Protein 2RK9 (pdb70)

Secondary structure (DSSP, 8-state):
---EEEEEEESSHHHHHHIIIIIT--EEEEEEGGGTEEEEEETTEE--EE---SSTTTTEEEEEE-S-HHHHHHHHHHHHGGG-SS--EEEE---EEEE--B-TT--EEEEEE-/---EEEEEB-SSHHHHHHIIIIIT--EEEEEEGGGTEEEEEETTEE--B---SSPSTTEEEEEE-S-HHHHHHHHHHH-GGG-SS--EEEEE--EEEEE--B-TTS-EEEEEEE-

B-factor: mean 14.82, std 8.77, range [5.18, 60.68]

CATH classification: 3.10.180.10

Nearest PDB structures (foldseek):
  2rk9-assembly1_A  TM=1.009E+00  e=1.872E-24  Vibrio splendidus 12B01
  2rk9-assembly1_B  TM=9.939E-01  e=2.819E-21  Vibrio splendidus 12B01
  6p29-assembly1_B  TM=4.408E-01  e=3.478E-08  Pseudoalteromonas luteoviolacea
  6p29-assembly1_A  TM=4.304E-01  e=8.886E-08  Pseudoalteromonas luteoviolacea
  3ghj-assembly1_A-2  TM=4.204E-01  e=3.139E-06  uncultured bacterium

Foldseek 3Di:
DWDKEKEFEDADLVVVVCCCCVVVNWDFPDADVVQSGTWIDDPNRIYYTYDQPPQPPPRIEIAGEDDCAPVVLVVCCVPPVVQWDFDWDWDPPVPTKTWTGADPNGHHYIYIYD/DWDKEKEFADCDLVVVVCCCCVVVNWDFPDADVVQSGTWIDDPNHIYYGPQPPQPDPRIEIEGEDADVVVVLVVCCVPPVVFWPFHWDWDADPNWTKIWTGADPNGYHYIYIYTD

Radius of gyration: 17.7 Å; Cα contacts (8 Å, |Δi|>4): 505; chains: 2; bounding box: 43×39×50 Å

Structure (mmCIF, N/CA/C/O backbone):
data_2RK9
#
_entry.id   2RK9
#
_cell.length_a   40.704
_cell.length_b   76.954
_cell.length_c   42.395
_cell.angle_alpha   90.00
_cell.angle_beta   92.00
_cell.angle_gamma   90.00
#
_symmetry.space_group_name_H-M   'P 1 21 1'
#
loop_
_entity.id
_entity.type
_entity.pdbx_description
1 polymer 'Glyoxalase/bleomycin resistance protein/dioxygenase'
2 water water
#
loop_
_atom_site.group_PDB
_atom_site.id
_atom_site.type_symbol
_atom_site.label_atom_id
_atom_site.label_alt_id
_atom_site.label_comp_id
_atom_site.label_asym_id
_atom_site.label_entity_id
_atom_site.label_seq_id
_atom_site.pdbx_PDB_ins_code
_atom_site.Cartn_x
_atom_site.Cartn_y
_atom_site.Cartn_z
_atom_site.occupancy
_atom_site.B_iso_or_equiv
_atom_site.auth_seq_id
_atom_site.auth_comp_id
_atom_site.auth_asym_id
_atom_site.auth_atom_id
_atom_site.pdbx_PDB_model_num
ATOM 1 N N . THR A 1 4 ? 29.316 22.175 59.921 1.00 25.81 4 THR A N 1
ATOM 2 C CA . THR A 1 4 ? 29.423 21.505 61.251 1.00 24.42 4 THR A CA 1
ATOM 3 C C . THR A 1 4 ? 28.210 20.636 61.496 1.00 21.29 4 THR A C 1
ATOM 4 O O . THR A 1 4 ? 28.230 19.752 62.350 1.00 21.98 4 THR A O 1
ATOM 8 N N . LEU A 1 5 ? 27.154 20.903 60.737 1.00 17.73 5 LEU A N 1
ATOM 9 C CA . LEU A 1 5 ? 25.915 20.141 60.830 1.00 14.44 5 LEU A CA 1
ATOM 10 C C . LEU A 1 5 ? 26.134 18.830 60.079 1.00 11.85 5 LEU A C 1
ATOM 11 O O . LEU A 1 5 ? 26.690 18.825 58.981 1.00 11.77 5 LEU A O 1
ATOM 16 N N . ARG A 1 6 ? 25.685 17.725 60.663 1.00 10.45 6 ARG A N 1
ATOM 17 C CA . ARG A 1 6 ? 25.853 16.410 60.053 1.00 9.75 6 ARG A CA 1
ATOM 18 C C . ARG A 1 6 ? 24.680 15.527 60.415 1.00 9.19 6 ARG A C 1
ATOM 19 O O . ARG A 1 6 ? 23.886 15.860 61.292 1.00 8.30 6 ARG A O 1
ATOM 27 N N . VAL A 1 7 ? 24.579 14.401 59.723 1.00 8.96 7 VAL A N 1
ATOM 28 C CA . VAL A 1 7 ? 23.576 13.415 60.053 1.00 8.38 7 VAL A CA 1
ATOM 29 C C . VAL A 1 7 ? 24.438 12.242 60.488 1.00 8.41 7 VAL A C 1
ATOM 30 O O . VAL A 1 7 ? 25.381 11.867 59.799 1.00 8.62 7 VAL A O 1
ATOM 34 N N . VAL A 1 8 ? 24.160 11.703 61.665 1.00 6.09 8 VAL A N 1
ATOM 35 C CA . VAL A 1 8 ? 24.928 10.571 62.146 1.00 7.02 8 VAL A CA 1
ATOM 36 C C . VAL A 1 8 ? 23.974 9.403 62.288 1.00 6.92 8 VAL A C 1
ATOM 37 O O . VAL A 1 8 ? 23.102 9.407 63.148 1.00 7.56 8 VAL A O 1
ATOM 41 N N . PRO A 1 9 ? 24.120 8.388 61.431 1.00 6.23 9 PRO A N 1
ATOM 42 C CA . PRO A 1 9 ? 23.215 7.243 61.536 1.00 7.20 9 PRO A CA 1
ATOM 43 C C . PRO A 1 9 ? 23.481 6.448 62.806 1.00 6.22 9 PRO A C 1
ATOM 44 O O . PRO A 1 9 ? 24.623 6.286 63.222 1.00 6.04 9 PRO A O 1
ATOM 48 N N . GLU A 1 10 ? 22.411 5.985 63.431 1.00 7.47 10 GLU A N 1
ATOM 49 C CA . GLU A 1 10 ? 22.528 5.155 64.615 1.00 6.71 10 GLU A CA 1
ATOM 50 C C . GLU A 1 10 ? 21.977 3.820 64.150 1.00 7.65 10 GLU A C 1
ATOM 51 O O . GLU A 1 10 ? 20.820 3.721 63.747 1.00 7.19 10 GLU A O 1
ATOM 57 N N . LEU A 1 11 ? 22.829 2.803 64.170 1.00 6.65 11 LEU A N 1
ATOM 58 C CA . LEU A 1 11 ? 22.439 1.475 63.714 1.00 7.17 11 LEU A CA 1
ATOM 59 C C . LEU A 1 11 ? 22.273 0.478 64.838 1.00 6.75 11 LEU A C 1
ATOM 60 O O . LEU A 1 11 ? 23.161 0.308 65.678 1.00 7.58 11 LEU A O 1
ATOM 65 N N . TYR A 1 12 ? 21.131 -0.190 64.852 1.00 7.44 12 TYR A N 1
ATOM 66 C CA . TYR A 1 12 ? 20.919 -1.185 65.865 1.00 8.62 12 TYR A CA 1
ATOM 67 C C . TYR A 1 12 ? 21.580 -2.469 65.375 1.00 8.63 12 TYR A C 1
ATOM 68 O O . TYR A 1 12 ? 21.511 -2.812 64.191 1.00 8.01 12 TYR A O 1
ATOM 77 N N . CYS A 1 13 ? 22.265 -3.144 66.288 1.00 7.60 13 CYS A N 1
ATOM 78 C CA . CYS A 1 13 ? 22.990 -4.365 65.968 1.00 7.95 13 CYS A CA 1
ATOM 79 C C . CYS A 1 13 ? 22.526 -5.542 66.811 1.00 7.89 13 CYS A C 1
ATOM 80 O O . CYS A 1 13 ? 22.270 -5.402 68.002 1.00 9.36 13 CYS A O 1
ATOM 83 N N . PHE A 1 14 ? 22.445 -6.707 66.179 1.00 7.80 14 PHE A N 1
ATOM 84 C CA . PHE A 1 14 ? 22.022 -7.926 66.855 1.00 8.42 14 PHE A CA 1
ATOM 85 C C . PHE A 1 14 ? 23.079 -8.403 67.859 1.00 9.13 14 PHE A C 1
ATOM 86 O O . PHE A 1 14 ? 22.761 -8.744 69.001 1.00 10.30 14 PHE A O 1
ATOM 94 N N . ASP A 1 15 ? 24.331 -8.406 67.420 1.00 8.54 15 ASP A N 1
ATOM 95 C CA . ASP A 1 15 ? 25.464 -8.843 68.232 1.00 8.94 15 ASP A CA 1
ATOM 96 C C . ASP A 1 15 ? 26.483 -7.699 68.194 1.00 9.45 15 ASP A C 1
ATOM 97 O O . ASP A 1 15 ? 27.295 -7.615 67.274 1.00 9.04 15 ASP A O 1
ATOM 102 N N . ILE A 1 16 ? 26.431 -6.825 69.196 1.00 10.45 16 ILE A N 1
ATOM 103 C CA . ILE A 1 16 ? 27.310 -5.659 69.237 1.00 11.01 16 ILE A CA 1
ATOM 104 C C . ILE A 1 16 ? 28.794 -5.942 69.041 1.00 11.38 16 ILE A C 1
ATOM 105 O O . ILE A 1 16 ? 29.470 -5.190 68.342 1.00 12.02 16 ILE A O 1
ATOM 110 N N . ASN A 1 17 ? 29.315 -7.013 69.635 1.00 11.49 17 ASN A N 1
ATOM 111 C CA . ASN A 1 17 ? 30.732 -7.317 69.462 1.00 12.40 17 ASN A CA 1
ATOM 112 C C . ASN A 1 17 ? 31.051 -7.730 68.030 1.00 11.60 17 ASN A C 1
ATOM 113 O O . ASN A 1 17 ? 32.122 -7.432 67.510 1.00 12.03 17 ASN A O 1
ATOM 118 N N . VAL A 1 18 ? 30.114 -8.413 67.384 1.00 10.61 18 VAL A N 1
ATOM 119 C CA . VAL A 1 18 ? 30.311 -8.834 66.005 1.00 9.83 18 VAL A CA 1
ATOM 120 C C . VAL A 1 18 ? 30.318 -7.613 65.098 1.00 9.43 18 VAL A C 1
ATOM 121 O O . VAL A 1 18 ? 31.139 -7.499 64.192 1.00 10.10 18 VAL A O 1
ATOM 125 N N . SER A 1 19 ? 29.394 -6.698 65.357 1.00 10.37 19 SER A N 1
ATOM 126 C CA . SER A 1 19 ? 29.282 -5.485 64.557 1.00 9.25 19 SER A CA 1
ATOM 127 C C . SER A 1 19 ? 30.455 -4.545 64.810 1.00 10.34 19 SER A C 1
ATOM 128 O O . SER A 1 19 ? 31.001 -3.959 63.877 1.00 9.00 19 SER A O 1
ATOM 131 N N . GLN A 1 20 ? 30.850 -4.402 66.071 1.00 9.92 20 GLN A N 1
ATOM 132 C CA . GLN A 1 20 ? 31.970 -3.526 66.387 1.00 10.49 20 GLN A CA 1
ATOM 133 C C . GLN A 1 20 ? 33.257 -4.032 65.732 1.00 10.69 20 GLN A C 1
ATOM 134 O O . GLN A 1 20 ? 34.028 -3.251 65.172 1.00 10.64 20 GLN A O 1
ATOM 140 N N . SER A 1 21 ? 33.487 -5.341 65.794 1.00 9.86 21 SER A N 1
ATOM 141 C CA . SER A 1 21 ? 34.679 -5.930 65.195 1.00 11.00 21 SER A CA 1
ATOM 142 C C . SER A 1 21 ? 34.718 -5.734 63.687 1.00 10.54 21 SER A C 1
ATOM 143 O O . SER A 1 21 ? 35.779 -5.484 63.111 1.00 11.24 21 SER A O 1
ATOM 146 N N . PHE A 1 22 ? 33.564 -5.862 63.041 1.00 9.73 22 PHE A N 1
ATOM 147 C CA . PHE A 1 22 ? 33.503 -5.698 61.600 1.00 10.25 22 PHE A CA 1
ATOM 148 C C . PHE A 1 22 ? 33.946 -4.284 61.258 1.00 9.50 22 PHE A C 1
ATOM 149 O O . PHE A 1 22 ? 34.824 -4.086 60.435 1.00 9.55 22 PHE A O 1
ATOM 157 N N . PHE A 1 23 ? 33.323 -3.308 61.908 1.00 10.29 23 PHE A N 1
ATOM 158 C CA . PHE A 1 23 ? 33.639 -1.907 61.681 1.00 9.58 23 PHE A CA 1
ATOM 159 C C . PHE A 1 23 ? 35.087 -1.547 62.005 1.00 9.60 23 PHE A C 1
ATOM 160 O O . PHE A 1 23 ? 35.724 -0.812 61.254 1.00 9.22 23 PHE A O 1
ATOM 168 N N . VAL A 1 24 ? 35.605 -2.057 63.119 1.00 9.54 24 VAL A N 1
ATOM 169 C CA . VAL A 1 24 ? 36.980 -1.754 63.517 1.00 10.71 24 VAL A CA 1
ATOM 170 C C . VAL A 1 24 ? 38.031 -2.569 62.771 1.00 12.75 24 VAL A C 1
ATOM 171 O O . VAL A 1 24 ? 38.928 -2.006 62.136 1.00 12.44 24 VAL A O 1
ATOM 175 N N . ASP A 1 25 ? 37.914 -3.894 62.839 1.00 12.75 25 ASP A N 1
ATOM 176 C CA . ASP A 1 25 ? 38.873 -4.783 62.191 1.00 14.53 25 ASP A CA 1
ATOM 177 C C . ASP A 1 25 ? 38.788 -4.834 60.670 1.00 15.32 25 ASP A C 1
ATOM 178 O O . ASP A 1 25 ? 39.810 -4.758 59.982 1.00 16.04 25 ASP A O 1
ATOM 183 N N . VAL A 1 26 ? 37.579 -4.972 60.137 1.00 13.73 26 VAL A N 1
ATOM 184 C CA . VAL A 1 26 ? 37.417 -5.056 58.694 1.00 13.01 26 VAL A CA 1
ATOM 185 C C . VAL A 1 26 ? 37.428 -3.693 58.000 1.00 13.18 26 VAL A C 1
ATOM 186 O O . VAL A 1 26 ? 38.193 -3.476 57.058 1.00 13.66 26 VAL A O 1
ATOM 190 N N . LEU A 1 27 ? 36.592 -2.769 58.463 1.00 11.61 27 LEU A N 1
ATOM 191 C CA . LEU A 1 27 ? 36.522 -1.460 57.822 1.00 12.25 27 LEU A CA 1
ATOM 192 C C . LEU A 1 27 ? 37.534 -0.439 58.320 1.00 12.28 27 LEU A C 1
ATOM 193 O O . LEU A 1 27 ? 37.700 0.621 57.709 1.00 14.75 27 LEU A O 1
ATOM 198 N N . GLY A 1 28 ? 38.198 -0.739 59.431 1.00 11.48 28 GLY A N 1
ATOM 199 C CA . GLY A 1 28 ? 39.196 0.179 59.949 1.00 12.24 28 GLY A CA 1
ATOM 200 C C . GLY A 1 28 ? 38.694 1.407 60.686 1.00 11.84 28 GLY A C 1
ATOM 201 O O . GLY A 1 28 ? 39.422 2.391 60.803 1.00 13.78 28 GLY A O 1
ATOM 202 N N . PHE A 1 29 ? 37.458 1.365 61.178 1.00 11.89 29 PHE A N 1
ATOM 203 C CA . PHE A 1 29 ? 36.894 2.488 61.925 1.00 11.51 29 PHE A CA 1
ATOM 204 C C . PHE A 1 29 ? 37.555 2.566 63.297 1.00 10.69 29 PHE A C 1
ATOM 205 O O . PHE A 1 29 ? 38.085 1.577 63.800 1.00 10.92 29 PHE A O 1
ATOM 213 N N . GLU A 1 30 ? 37.518 3.744 63.908 1.00 11.60 30 GLU A N 1
ATOM 214 C CA . GLU A 1 30 ? 38.077 3.889 65.240 1.00 14.09 30 GLU A CA 1
ATOM 215 C C . GLU A 1 30 ? 36.968 4.196 66.239 1.00 13.81 30 GLU A C 1
ATOM 216 O O . GLU A 1 30 ? 36.045 4.956 65.947 1.00 13.37 30 GLU A O 1
ATOM 222 N N . VAL A 1 31 ? 37.051 3.587 67.416 1.00 12.76 31 VAL A N 1
ATOM 223 C CA . VAL A 1 31 ? 36.060 3.828 68.455 1.00 13.55 31 VAL A CA 1
ATOM 224 C C . VAL A 1 31 ? 36.428 5.153 69.125 1.00 13.35 31 VAL A C 1
ATOM 225 O O . VAL A 1 31 ? 37.557 5.314 69.587 1.00 13.95 31 VAL A O 1
ATOM 229 N N . LYS A 1 32 ? 35.492 6.096 69.173 1.00 13.77 32 LYS A N 1
ATOM 230 C CA . LYS A 1 32 ? 35.762 7.389 69.803 1.00 14.66 32 LYS A CA 1
ATOM 231 C C . LYS A 1 32 ? 35.420 7.324 71.292 1.00 14.05 32 LYS A C 1
ATOM 232 O O . LYS A 1 32 ? 36.131 7.875 72.130 1.00 14.86 32 LYS A O 1
ATOM 238 N N . TYR A 1 33 ? 34.319 6.652 71.609 1.00 13.28 33 TYR A N 1
ATOM 239 C CA . TYR A 1 33 ? 33.899 6.469 72.989 1.00 12.68 33 TYR A CA 1
ATOM 240 C C . TYR A 1 33 ? 32.777 5.438 73.042 1.00 12.09 33 TYR A C 1
ATOM 241 O O . TYR A 1 33 ? 32.272 5.005 72.003 1.00 11.54 33 TYR A O 1
ATOM 250 N N . GLU A 1 34 ? 32.411 5.019 74.249 1.00 11.74 34 GLU A N 1
ATOM 251 C CA . GLU A 1 34 ? 31.361 4.015 74.412 1.00 12.37 34 GLU A CA 1
ATOM 252 C C . GLU A 1 34 ? 30.585 4.204 75.699 1.00 11.60 34 GLU A C 1
ATOM 253 O O . GLU A 1 34 ? 30.912 5.041 76.534 1.00 11.77 34 GLU A O 1
ATOM 259 N N . ARG A 1 35 ? 29.557 3.374 75.831 1.00 12.87 35 ARG A N 1
ATOM 260 C CA . ARG A 1 35 ? 28.722 3.287 77.018 1.00 11.72 35 ARG A CA 1
ATOM 261 C C . ARG A 1 35 ? 28.421 1.789 77.019 1.00 11.47 35 ARG A C 1
ATOM 262 O O . ARG A 1 35 ? 27.362 1.348 76.570 1.00 10.15 35 ARG A O 1
ATOM 270 N N . PRO A 1 36 ? 29.385 0.981 77.497 1.00 11.97 36 PRO A N 1
ATOM 271 C CA . PRO A 1 36 ? 29.272 -0.478 77.558 1.00 12.36 36 PRO A CA 1
ATOM 272 C C . PRO A 1 36 ? 27.965 -1.072 78.075 1.00 13.67 36 PRO A C 1
ATOM 273 O O . PRO A 1 36 ? 27.418 -1.988 77.460 1.00 13.45 36 PRO A O 1
ATOM 277 N N . ASP A 1 37 ? 27.468 -0.562 79.197 1.00 14.82 37 ASP A N 1
ATOM 278 C CA . ASP A 1 37 ? 26.233 -1.091 79.774 1.00 16.49 37 ASP A CA 1
ATOM 279 C C . ASP A 1 37 ? 25.020 -0.943 78.853 1.00 16.38 37 ASP A C 1
ATOM 280 O O . ASP A 1 37 ? 24.012 -1.632 79.027 1.00 17.98 37 ASP A O 1
ATOM 285 N N . GLU A 1 38 ? 25.121 -0.045 77.876 1.00 14.65 38 GLU A N 1
ATOM 286 C CA . GLU A 1 38 ? 24.041 0.189 76.920 1.00 14.61 38 GLU A CA 1
ATOM 287 C C . GLU A 1 38 ? 24.384 -0.457 75.582 1.00 12.17 38 GLU A C 1
ATOM 288 O O . GLU A 1 38 ? 23.597 -0.398 74.644 1.00 12.61 38 GLU A O 1
ATOM 294 N N . GLU A 1 39 ? 25.561 -1.068 75.504 1.00 12.94 39 GLU A N 1
ATOM 295 C CA . GLU A 1 39 ? 26.052 -1.692 74.274 1.00 11.96 39 GLU A CA 1
ATOM 296 C C . GLU A 1 39 ? 26.076 -0.631 73.178 1.00 12.30 39 GLU A C 1
ATOM 297 O O . GLU A 1 39 ? 25.756 -0.900 72.020 1.00 11.43 39 GLU A O 1
ATOM 303 N N . PHE A 1 40 ? 26.472 0.577 73.565 1.00 10.13 40 PHE A N 1
ATOM 304 C CA . PHE A 1 40 ? 26.543 1.701 72.646 1.00 10.43 40 PHE A CA 1
ATOM 305 C C . PHE A 1 40 ? 27.988 1.977 72.260 1.00 10.11 40 PHE A C 1
ATOM 306 O O . PHE A 1 40 ? 28.875 1.975 73.111 1.00 10.12 40 PHE A O 1
ATOM 314 N N . VAL A 1 41 ? 28.211 2.240 70.977 1.00 9.18 41 VAL A N 1
ATOM 315 C CA . VAL A 1 41 ? 29.556 2.499 70.466 1.00 9.96 41 VAL A CA 1
ATOM 316 C C . VAL A 1 41 ? 29.519 3.632 69.448 1.00 10.76 41 VAL A C 1
ATOM 317 O O . VAL A 1 41 ? 28.757 3.580 68.484 1.00 10.77 41 VAL A O 1
ATOM 321 N N . TYR A 1 42 ? 30.331 4.660 69.673 1.00 9.06 42 TYR A N 1
ATOM 322 C CA . TYR A 1 42 ? 30.382 5.784 68.752 1.00 8.35 42 TYR A CA 1
ATOM 323 C C . TYR A 1 42 ? 31.666 5.615 67.957 1.00 8.36 42 TYR A C 1
ATOM 324 O O . TYR A 1 42 ? 32.758 5.589 68.524 1.00 9.92 42 TYR A O 1
ATOM 333 N N . LEU A 1 43 ? 31.527 5.485 66.642 1.00 8.31 43 LEU A N 1
ATOM 334 C CA . LEU A 1 43 ? 32.678 5.292 65.774 1.00 9.91 43 LEU A CA 1
ATOM 335 C C . LEU A 1 43 ? 32.860 6.382 64.729 1.00 10.26 43 LEU A C 1
ATOM 336 O O . LEU A 1 43 ? 31.957 7.184 64.471 1.00 8.67 43 LEU A O 1
ATOM 341 N N . THR A 1 44 ? 34.047 6.402 64.134 1.00 9.45 44 THR A N 1
ATOM 342 C CA . THR A 1 44 ? 34.364 7.375 63.102 1.00 9.38 44 THR A CA 1
ATOM 343 C C . THR A 1 44 ? 35.386 6.806 62.143 1.00 8.53 44 THR A C 1
ATOM 344 O O . THR A 1 44 ? 36.187 5.943 62.500 1.00 9.65 44 THR A O 1
ATOM 348 N N . LEU A 1 45 ? 35.317 7.273 60.906 1.00 8.35 45 LEU A N 1
ATOM 349 C CA . LEU A 1 45 ? 36.269 6.882 59.888 1.00 9.66 45 LEU A CA 1
ATOM 350 C C . LEU A 1 45 ? 36.694 8.202 59.271 1.00 10.70 45 LEU A C 1
ATOM 351 O O . LEU A 1 45 ? 35.984 8.774 58.444 1.00 9.32 45 LEU A O 1
ATOM 356 N N . ASP A 1 46 ? 37.833 8.709 59.727 1.00 11.39 46 ASP A N 1
ATOM 357 C CA . ASP A 1 46 ? 38.363 9.969 59.232 1.00 11.44 46 ASP A CA 1
ATOM 358 C C . ASP A 1 46 ? 37.434 11.166 59.412 1.00 11.63 46 ASP A C 1
ATOM 359 O O . ASP A 1 46 ? 37.409 12.075 58.577 1.00 11.97 46 ASP A O 1
ATOM 364 N N . GLY A 1 47 ? 36.663 11.167 60.493 1.00 10.23 47 GLY A N 1
ATOM 365 C CA . GLY A 1 47 ? 35.781 12.294 60.738 1.00 10.27 47 GLY A CA 1
ATOM 366 C C . GLY A 1 47 ? 34.320 12.071 60.416 1.00 10.57 47 GLY A C 1
ATOM 367 O O . GLY A 1 47 ? 33.482 12.885 60.792 1.00 12.08 47 GLY A O 1
ATOM 368 N N . VAL A 1 48 ? 34.014 10.994 59.700 1.00 8.89 48 VAL A N 1
ATOM 369 C CA . VAL A 1 48 ? 32.630 10.684 59.363 1.00 9.45 48 VAL A CA 1
ATOM 370 C C . VAL A 1 48 ? 32.194 9.686 60.432 1.00 8.59 48 VAL A C 1
ATOM 371 O O . VAL A 1 48 ? 32.788 8.617 60.582 1.00 8.25 48 VAL A O 1
ATOM 375 N N . ASP A 1 49 ? 31.161 10.055 61.183 1.00 9.20 49 ASP A N 1
ATOM 376 C CA . ASP A 1 49 ? 30.698 9.236 62.292 1.00 9.13 49 ASP A CA 1
ATOM 377 C C . ASP A 1 49 ? 29.482 8.342 62.090 1.00 8.86 49 ASP A C 1
ATOM 378 O O . ASP A 1 49 ? 28.614 8.604 61.262 1.00 7.38 49 ASP A O 1
ATOM 383 N N . VAL A 1 50 ? 29.432 7.283 62.896 1.00 7.62 50 VAL A N 1
ATOM 384 C CA . VAL A 1 50 ? 28.325 6.335 62.888 1.00 7.58 50 VAL A CA 1
ATOM 385 C C . VAL A 1 50 ? 28.179 5.791 64.312 1.00 6.64 50 VAL A C 1
ATOM 386 O O . VAL A 1 50 ? 29.162 5.696 65.053 1.00 7.24 50 VAL A O 1
ATOM 398 N N . LEU A 1 52 ? 26.612 2.675 66.854 1.00 6.74 52 LEU A N 1
ATOM 399 C CA . LEU A 1 52 ? 26.128 1.302 66.910 1.00 7.44 52 LEU A CA 1
ATOM 400 C C . LEU A 1 52 ? 25.484 1.098 68.272 1.00 9.00 52 LEU A C 1
ATOM 401 O O . LEU A 1 52 ? 26.052 1.488 69.290 1.00 10.37 52 LEU A O 1
ATOM 406 N N . GLU A 1 53 ? 24.304 0.489 68.290 1.00 9.40 53 GLU A N 1
ATOM 407 C CA . GLU A 1 53 ? 23.587 0.237 69.540 1.00 11.48 53 GLU A CA 1
ATOM 408 C C . GLU A 1 53 ? 23.084 -1.203 69.521 1.00 11.37 53 GLU A C 1
ATOM 409 O O . GLU A 1 53 ? 22.264 -1.566 68.684 1.00 9.83 53 GLU A O 1
ATOM 415 N N . GLY A 1 54 ? 23.589 -2.017 70.442 1.00 12.62 54 GLY A N 1
ATOM 416 C CA . GLY A 1 54 ? 23.185 -3.411 70.506 1.00 14.66 54 GLY A CA 1
ATOM 417 C C . GLY A 1 54 ? 21.770 -3.597 71.014 1.00 17.95 54 GLY A C 1
ATOM 418 O O . GLY A 1 54 ? 21.239 -2.747 71.724 1.00 17.55 54 GLY A O 1
ATOM 419 N N . ILE A 1 55 ? 21.152 -4.712 70.651 1.00 20.23 55 ILE A N 1
ATOM 420 C CA . ILE A 1 55 ? 19.795 -4.984 71.097 1.00 24.52 55 ILE A CA 1
ATOM 421 C C . ILE A 1 55 ? 19.831 -6.031 72.203 1.00 25.14 55 ILE A C 1
ATOM 422 O O . ILE A 1 55 ? 20.892 -6.606 72.488 1.00 27.63 55 ILE A O 1
ATOM 427 N N . LEU A 1 67 ? 11.570 -4.927 50.217 1.00 24.07 67 LEU A N 1
ATOM 428 C CA . LEU A 1 67 ? 11.022 -3.570 50.311 1.00 23.49 67 LEU A CA 1
ATOM 429 C C . LEU A 1 67 ? 9.593 -3.573 50.858 1.00 21.71 67 LEU A C 1
ATOM 430 O O . LEU A 1 67 ? 8.646 -3.558 50.095 1.00 22.52 67 LEU A O 1
ATOM 435 N N . GLU A 1 68 ? 9.479 -3.625 52.160 1.00 20.18 68 GLU A N 1
ATOM 436 C CA . GLU A 1 68 ? 8.182 -3.651 52.823 1.00 19.16 68 GLU A CA 1
ATOM 437 C C . GLU A 1 68 ? 8.115 -2.618 53.943 1.00 16.36 68 GLU A C 1
ATOM 438 O O . GLU A 1 68 ? 9.122 -2.449 54.637 1.00 14.47 68 GLU A O 1
ATOM 444 N N . PHE A 1 69 ? 7.004 -1.925 54.081 1.00 12.70 69 PHE A N 1
ATOM 445 C CA . PHE A 1 69 ? 6.875 -0.926 55.139 1.00 12.63 69 PHE A CA 1
ATOM 446 C C . PHE A 1 69 ? 6.988 -1.632 56.494 1.00 12.16 69 PHE A C 1
ATOM 447 O O . PHE A 1 69 ? 6.375 -2.674 56.712 1.00 13.28 69 PHE A O 1
ATOM 455 N N . PRO A 1 70 ? 7.761 -1.066 57.431 1.00 11.22 70 PRO A N 1
ATOM 456 C CA . PRO A 1 70 ? 8.527 0.174 57.292 1.00 10.89 70 PRO A CA 1
ATOM 457 C C . PRO A 1 70 ? 9.929 -0.086 56.766 1.00 10.24 70 PRO A C 1
ATOM 458 O O . PRO A 1 70 ? 10.568 -1.071 57.132 1.00 9.33 70 PRO A O 1
ATOM 462 N N . LEU A 1 71 ? 10.406 0.803 55.908 1.00 8.57 71 LEU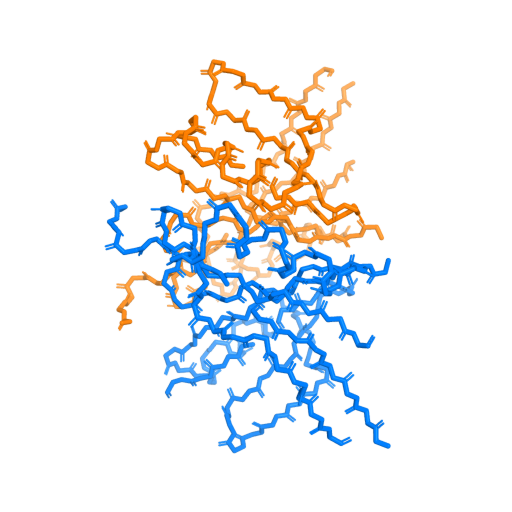 A N 1
ATOM 463 C CA . LEU A 1 71 ? 11.749 0.666 55.372 1.00 7.56 71 LEU A CA 1
ATOM 464 C C . LEU A 1 71 ? 12.699 1.254 56.409 1.00 7.25 71 LEU A C 1
ATOM 465 O O . LEU A 1 71 ? 12.271 1.996 57.295 1.00 8.49 71 LEU A O 1
ATOM 470 N N . GLY A 1 72 ? 13.982 0.919 56.298 1.00 5.66 72 GLY A N 1
ATOM 471 C CA . GLY A 1 72 ? 14.975 1.442 57.222 1.00 6.98 72 GLY A CA 1
ATOM 472 C C . GLY A 1 72 ? 15.003 0.860 58.629 1.00 6.50 72 GLY A C 1
ATOM 473 O O . GLY A 1 72 ? 15.548 1.477 59.537 1.00 7.16 72 GLY A O 1
ATOM 474 N N . SER A 1 73 ? 14.441 -0.328 58.825 1.00 7.12 73 SER A N 1
ATOM 475 C CA . SER A 1 73 ? 14.426 -0.914 60.162 1.00 7.02 73 SER A CA 1
ATOM 476 C C . SER A 1 73 ? 15.823 -0.952 60.792 1.00 6.64 73 SER A C 1
ATOM 477 O O . SER A 1 73 ? 16.808 -1.301 60.136 1.00 7.72 73 SER A O 1
ATOM 480 N N . GLY A 1 74 ? 15.898 -0.571 62.064 1.00 7.56 74 GLY A N 1
ATOM 481 C CA . GLY A 1 74 ? 17.164 -0.572 62.778 1.00 7.17 74 GLY A CA 1
ATOM 482 C C . GLY A 1 74 ? 17.968 0.705 62.643 1.00 7.61 74 GLY A C 1
ATOM 483 O O . GLY A 1 74 ? 18.948 0.898 63.355 1.00 7.33 74 GLY A O 1
ATOM 484 N N . VAL A 1 75 ? 17.559 1.583 61.735 1.00 6.99 75 VAL A N 1
ATOM 485 C CA . VAL A 1 75 ? 18.278 2.837 61.531 1.00 7.90 75 VAL A CA 1
ATOM 486 C C . VAL A 1 75 ? 17.530 4.023 62.096 1.00 7.48 75 VAL A C 1
ATOM 487 O O . VAL A 1 75 ? 16.329 4.128 61.928 1.00 6.82 75 VAL A O 1
ATOM 491 N N . ASN A 1 76 ? 18.256 4.907 62.766 1.00 8.00 76 ASN A N 1
ATOM 492 C CA . ASN A 1 76 ? 17.684 6.121 63.323 1.00 9.05 76 ASN A CA 1
ATOM 493 C C . ASN A 1 76 ? 18.643 7.217 62.896 1.00 9.22 76 ASN A C 1
ATOM 494 O O . ASN A 1 76 ? 19.791 7.237 63.329 1.00 9.12 76 ASN A O 1
ATOM 499 N N . PHE A 1 77 ? 18.175 8.117 62.037 1.00 7.50 77 PHE A N 1
ATOM 500 C CA . PHE A 1 77 ? 19.023 9.192 61.541 1.00 8.52 77 PHE A CA 1
ATOM 501 C C . PHE A 1 77 ? 19.123 10.367 62.506 1.00 8.05 77 PHE A C 1
ATOM 502 O O . PHE A 1 77 ? 18.200 11.176 62.580 1.00 9.87 77 PHE A O 1
ATOM 510 N N . GLN A 1 78 ? 20.223 10.463 63.252 1.00 8.07 78 GLN A N 1
ATOM 511 C CA . GLN A 1 78 ? 20.397 11.598 64.161 1.00 7.89 78 GLN A CA 1
ATOM 512 C C . GLN A 1 78 ? 20.806 12.756 63.248 1.00 8.27 78 GLN A C 1
ATOM 513 O O . GLN A 1 78 ? 21.931 12.804 62.760 1.00 7.68 78 GLN A O 1
ATOM 519 N N . TRP A 1 79 ? 19.887 13.695 63.046 1.00 6.88 79 TRP A N 1
ATOM 520 C CA . TRP A 1 79 ? 20.097 14.806 62.124 1.00 6.86 79 TRP A CA 1
ATOM 521 C C . TRP A 1 79 ? 20.226 16.204 62.751 1.00 6.83 79 TRP A C 1
ATOM 522 O O . TRP A 1 79 ? 19.260 16.733 63.302 1.00 6.07 79 TRP A O 1
ATOM 533 N N . ASP A 1 80 ? 21.416 16.800 62.650 1.00 6.84 80 ASP A N 1
ATOM 534 C CA . ASP A 1 80 ? 21.655 18.137 63.201 1.00 8.05 80 ASP A CA 1
ATOM 535 C C . ASP A 1 80 ? 20.872 19.225 62.464 1.00 8.07 80 ASP A C 1
ATOM 536 O O . ASP A 1 80 ? 20.901 19.299 61.234 1.00 6.21 80 ASP A O 1
ATOM 541 N N . VAL A 1 81 ? 20.201 20.086 63.223 1.00 6.73 81 VAL A N 1
ATOM 542 C CA . VAL A 1 81 ? 19.439 21.193 62.647 1.00 6.43 81 VAL A CA 1
ATOM 543 C C . VAL A 1 81 ? 19.801 22.492 63.365 1.00 8.98 81 VAL A C 1
ATOM 544 O O . VAL A 1 81 ? 20.357 22.465 64.458 1.00 9.51 81 VAL A O 1
ATOM 548 N N . ILE A 1 82 ? 19.478 23.624 62.749 1.00 8.41 82 ILE A N 1
ATOM 549 C CA . ILE A 1 82 ? 19.788 24.928 63.335 1.00 10.45 82 ILE A CA 1
ATOM 550 C C . ILE A 1 82 ? 18.583 25.598 63.976 1.00 10.34 82 ILE A C 1
ATOM 551 O O . ILE A 1 82 ? 18.736 26.550 64.735 1.00 10.74 82 ILE A O 1
ATOM 556 N N . ASP A 1 83 ? 17.389 25.101 63.670 1.00 10.39 83 ASP A N 1
ATOM 557 C CA . ASP A 1 83 ? 16.146 25.675 64.192 1.00 10.62 83 ASP A CA 1
ATOM 558 C C . ASP A 1 83 ? 15.215 24.579 64.700 1.00 8.17 83 ASP A C 1
ATOM 559 O O . ASP A 1 83 ? 14.183 24.308 64.096 1.00 8.17 83 ASP A O 1
ATOM 564 N N . ILE A 1 84 ? 15.570 23.965 65.824 1.00 8.71 84 ILE A N 1
ATOM 565 C CA . ILE A 1 84 ? 14.761 22.876 66.360 1.00 8.06 84 ILE A CA 1
ATOM 566 C C . ILE A 1 84 ? 13.301 23.251 66.662 1.00 8.07 84 ILE A C 1
ATOM 567 O O . ILE A 1 84 ? 12.389 22.494 66.326 1.00 7.42 84 ILE A O 1
ATOM 572 N N . GLU A 1 85 ? 13.063 24.418 67.260 1.00 8.96 85 GLU A N 1
ATOM 573 C CA . GLU A 1 85 ? 11.689 24.819 67.574 1.00 10.17 85 GLU A CA 1
ATOM 574 C C . GLU A 1 85 ? 10.864 25.168 66.336 1.00 8.50 85 GLU A C 1
ATOM 575 O O . GLU A 1 85 ? 9.736 24.699 66.186 1.00 8.49 85 GLU A O 1
ATOM 581 N N . PRO A 1 86 ? 11.403 26.015 65.441 1.00 8.23 86 PRO A N 1
ATOM 582 C CA . PRO A 1 86 ? 10.636 26.361 64.240 1.00 6.95 86 PRO A CA 1
ATOM 583 C C . PRO A 1 86 ? 10.296 25.117 63.408 1.00 7.51 86 PRO A C 1
ATOM 584 O O . PRO A 1 86 ? 9.195 25.007 62.876 1.00 7.60 86 PRO A O 1
ATOM 588 N N . LEU A 1 87 ? 11.249 24.191 63.305 1.00 7.62 87 LEU A N 1
ATOM 589 C CA . LEU A 1 87 ? 11.035 22.963 62.546 1.00 7.16 87 LEU A CA 1
ATOM 590 C C . LEU A 1 87 ? 9.944 22.125 63.207 1.00 6.87 87 LEU A C 1
ATOM 591 O O . LEU A 1 87 ? 9.071 21.582 62.534 1.00 6.43 87 LEU A O 1
ATOM 596 N N . TYR A 1 88 ? 9.994 22.023 64.530 1.00 7.00 88 TYR A N 1
ATOM 597 C CA . TYR A 1 88 ? 8.988 21.255 65.244 1.00 7.51 88 TYR A CA 1
ATOM 598 C C . TYR A 1 88 ? 7.601 21.854 64.984 1.00 7.94 88 TYR A C 1
ATOM 599 O O . TYR A 1 88 ? 6.630 21.124 64.783 1.00 8.10 88 TYR A O 1
ATOM 608 N N . GLN A 1 89 ? 7.503 23.179 64.983 1.00 9.32 89 GLN A N 1
ATOM 609 C CA . GLN A 1 89 ? 6.218 23.827 64.738 1.00 9.62 89 GLN A CA 1
ATOM 610 C C . GLN A 1 89 ? 5.770 23.656 63.291 1.00 10.71 89 GLN A C 1
ATOM 611 O O . GLN A 1 89 ? 4.577 23.556 63.013 1.00 11.34 89 GLN A O 1
ATOM 617 N N . ARG A 1 90 ? 6.725 23.609 62.368 1.00 9.87 90 ARG A N 1
ATOM 618 C CA . ARG A 1 90 ? 6.389 23.429 60.963 1.00 9.74 90 ARG A CA 1
ATOM 619 C C . ARG A 1 90 ? 5.792 22.034 60.757 1.00 10.05 90 ARG A C 1
ATOM 620 O O . ARG A 1 90 ? 4.822 21.865 60.022 1.00 10.56 90 ARG A O 1
ATOM 628 N N . VAL A 1 91 ? 6.378 21.037 61.410 1.00 9.15 91 VAL A N 1
ATOM 629 C CA . VAL A 1 91 ? 5.888 19.670 61.282 1.00 10.23 91 VAL A CA 1
ATOM 630 C C . VAL A 1 91 ? 4.533 19.508 61.974 1.00 11.98 91 VAL A C 1
ATOM 631 O O . VAL A 1 91 ? 3.657 18.808 61.465 1.00 12.56 91 VAL A O 1
ATOM 635 N N . ASN A 1 92 ? 4.350 20.153 63.126 1.00 11.89 92 ASN A N 1
ATOM 636 C CA . ASN A 1 92 ? 3.068 20.056 63.832 1.00 13.90 92 ASN A CA 1
ATOM 637 C C . ASN A 1 92 ? 1.958 20.705 63.015 1.00 13.97 92 ASN A C 1
ATOM 638 O O . ASN A 1 92 ? 0.807 20.260 63.038 1.00 14.73 92 ASN A O 1
ATOM 643 N N . GLU A 1 93 ? 2.316 21.758 62.291 1.00 14.34 93 GLU A N 1
ATOM 644 C CA . GLU A 1 93 ? 1.365 22.492 61.480 1.00 16.66 93 GLU A CA 1
ATOM 645 C C . GLU A 1 93 ? 0.994 21.798 60.170 1.00 17.28 93 GLU A C 1
ATOM 646 O O . GLU A 1 93 ? -0.114 21.975 59.668 1.00 19.05 93 GLU A O 1
ATOM 652 N N . SER A 1 94 ? 1.892 20.975 59.636 1.00 15.71 94 SER A N 1
ATOM 653 C CA . SER A 1 94 ? 1.630 20.297 58.362 1.00 14.72 94 SER A CA 1
ATOM 654 C C . SER A 1 94 ? 1.334 18.791 58.431 1.00 14.49 94 SER A C 1
ATOM 655 O O . SER A 1 94 ? 0.601 18.260 57.596 1.00 15.25 94 SER A O 1
ATOM 658 N N . ALA A 1 95 ? 1.908 18.102 59.408 1.00 13.27 95 ALA A N 1
ATOM 659 C CA . ALA A 1 95 ? 1.700 16.659 59.540 1.00 12.54 95 ALA A CA 1
ATOM 660 C C . ALA A 1 95 ? 2.005 16.204 60.960 1.00 12.08 95 ALA A C 1
ATOM 661 O O . ALA A 1 95 ? 2.951 15.458 61.200 1.00 11.98 95 ALA A O 1
ATOM 663 N N . ALA A 1 96 ? 1.188 16.657 61.902 1.00 12.01 96 ALA A N 1
ATOM 664 C CA . ALA A 1 96 ? 1.377 16.313 63.302 1.00 11.81 96 ALA A CA 1
ATOM 665 C C . ALA A 1 96 ? 1.440 14.808 63.522 1.00 12.18 96 ALA A C 1
ATOM 666 O O . ALA A 1 96 ? 2.162 14.333 64.389 1.00 12.06 96 ALA A O 1
ATOM 668 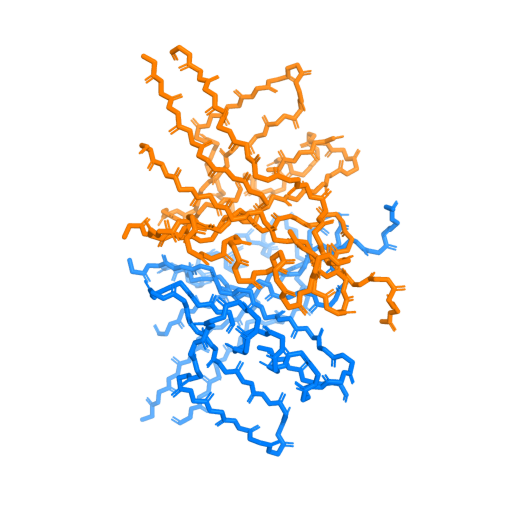N N . ASP A 1 97 ? 0.686 14.058 62.726 1.00 12.85 97 ASP A N 1
ATOM 669 C CA . ASP A 1 97 ? 0.649 12.613 62.864 1.00 14.95 97 ASP A CA 1
ATOM 670 C C . ASP A 1 97 ? 1.948 11.920 62.462 1.00 14.36 97 ASP A C 1
ATOM 671 O O . ASP A 1 97 ? 2.109 10.716 62.675 1.00 15.36 97 ASP A O 1
ATOM 676 N N . SER A 1 98 ? 2.868 12.684 61.889 1.00 12.55 98 SER A N 1
ATOM 677 C CA . SER A 1 98 ? 4.152 12.148 61.467 1.00 13.14 98 SER A CA 1
ATOM 678 C C . SER A 1 98 ? 5.180 12.249 62.588 1.00 12.64 98 SER A C 1
ATOM 679 O O . SER A 1 98 ? 6.296 11.729 62.479 1.00 11.30 98 SER A O 1
ATOM 682 N N . ILE A 1 99 ? 4.801 12.916 63.675 1.00 10.18 99 ILE A N 1
ATOM 683 C CA . ILE A 1 99 ? 5.704 13.050 64.806 1.00 10.73 99 ILE A CA 1
ATOM 684 C C . ILE A 1 99 ? 5.731 11.725 65.562 1.00 11.89 99 ILE A C 1
ATOM 685 O O . ILE A 1 99 ? 4.699 11.234 66.022 1.00 13.08 99 ILE A O 1
ATOM 690 N N . TYR A 1 100 ? 6.925 11.153 65.677 1.00 10.58 100 TYR A N 1
ATOM 691 C CA . TYR A 1 100 ? 7.117 9.870 66.331 1.00 12.42 100 TYR A CA 1
ATOM 692 C C . TYR A 1 100 ? 7.449 10.016 67.819 1.00 12.32 100 TYR A C 1
ATOM 693 O O . TYR A 1 100 ? 6.987 9.228 68.647 1.00 14.67 100 TYR A O 1
ATOM 702 N N . LEU A 1 101 ? 8.262 11.019 68.142 1.00 11.67 101 LEU A N 1
ATOM 703 C CA . LEU A 1 101 ? 8.662 11.314 69.520 1.00 12.41 101 LEU A CA 1
ATOM 704 C C . LEU A 1 101 ? 8.545 12.826 69.678 1.00 11.54 101 LEU A C 1
ATOM 705 O O . LEU A 1 101 ? 9.114 13.584 68.892 1.00 9.53 101 LEU A O 1
ATOM 710 N N . ALA A 1 102 ? 7.813 13.258 70.699 1.00 10.75 102 ALA A N 1
ATOM 711 C CA . ALA A 1 102 ? 7.596 14.674 70.946 1.00 11.79 102 ALA A CA 1
ATOM 712 C C . ALA A 1 102 ? 8.878 15.403 71.314 1.00 9.47 102 ALA A C 1
ATOM 713 O O . ALA A 1 102 ? 9.826 14.802 71.815 1.00 11.33 102 ALA A O 1
ATOM 715 N N . LEU A 1 103 ? 8.890 16.709 71.065 1.00 10.22 103 LEU A N 1
ATOM 716 C CA . LEU A 1 103 ? 10.046 17.535 71.376 1.00 11.07 103 LEU A CA 1
ATOM 717 C C . LEU A 1 103 ? 10.388 17.419 72.855 1.00 10.57 103 LEU A C 1
ATOM 718 O O . LEU A 1 103 ? 9.502 17.489 73.713 1.00 11.09 103 LEU A O 1
ATOM 723 N N . GLU A 1 104 ? 11.680 17.262 73.140 1.00 10.09 104 GLU A N 1
ATOM 724 C CA . GLU A 1 104 ? 12.170 17.121 74.506 1.00 11.13 104 GLU A CA 1
ATOM 725 C C . GLU A 1 104 ? 13.564 17.730 74.660 1.00 12.31 104 GLU A C 1
ATOM 726 O O . GLU A 1 104 ? 14.291 17.922 73.681 1.00 11.32 104 GLU A O 1
ATOM 732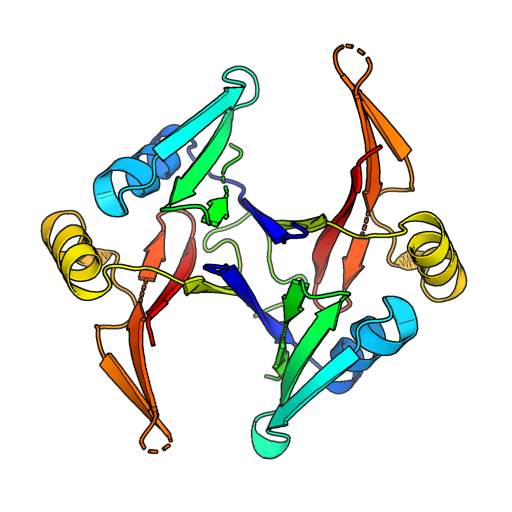 N N . SER A 1 105 ? 13.935 18.015 75.905 1.00 11.49 105 SER A N 1
ATOM 733 C CA . SER A 1 105 ? 15.260 18.547 76.202 1.00 12.36 105 SER A CA 1
ATOM 734 C C . SER A 1 105 ? 15.980 17.441 76.953 1.00 12.52 105 SER A C 1
ATOM 735 O O . SER A 1 105 ? 15.658 17.171 78.106 1.00 14.19 105 SER A O 1
ATOM 738 N N . LYS A 1 106 ? 16.931 16.789 76.294 1.00 13.12 106 LYS A N 1
ATOM 739 C CA . LYS A 1 106 ? 17.686 15.714 76.922 1.00 14.41 106 LYS A CA 1
ATOM 740 C C . LYS A 1 106 ? 19.032 16.247 77.404 1.00 16.12 106 LYS A C 1
ATOM 741 O O . LYS A 1 106 ? 19.816 16.768 76.602 1.00 15.98 106 LYS A O 1
ATOM 747 N N . SER A 1 107 ? 19.311 16.098 78.700 1.00 14.33 107 SER A N 1
ATOM 748 C CA . SER A 1 107 ? 20.553 16.627 79.259 1.00 16.15 107 SER A CA 1
ATOM 749 C C . SER A 1 107 ? 21.457 15.658 80.010 1.00 17.75 107 SER A C 1
ATOM 750 O O . SER A 1 107 ? 21.009 14.620 80.501 1.00 17.02 107 SER A O 1
ATOM 753 N N . TYR A 1 108 ? 22.736 16.032 80.096 1.00 19.70 108 TYR A N 1
ATOM 754 C CA . TYR A 1 108 ? 23.767 15.267 80.799 1.00 22.86 108 TYR A CA 1
ATOM 755 C C . TYR A 1 108 ? 24.650 16.203 81.627 1.00 23.67 108 TYR A C 1
ATOM 756 O O . TYR A 1 108 ? 24.837 17.379 81.279 1.00 25.11 108 TYR A O 1
ATOM 765 N N . ILE A 1 114 ? 25.559 22.022 82.737 1.00 29.74 114 ILE A N 1
ATOM 766 C CA . ILE A 1 114 ? 24.846 20.921 82.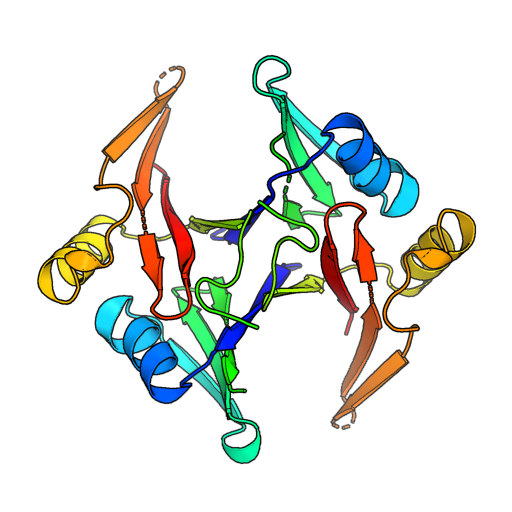096 1.00 29.23 114 ILE A CA 1
ATOM 767 C C . ILE A 1 114 ? 24.757 21.120 80.587 1.00 29.02 114 ILE A C 1
ATOM 768 O O . ILE A 1 114 ? 24.580 22.242 80.107 1.00 29.27 114 ILE A O 1
ATOM 773 N N . ALA A 1 115 ? 24.874 20.016 79.855 1.00 27.50 115 ALA A N 1
ATOM 774 C CA . ALA A 1 115 ? 24.787 20.021 78.398 1.00 26.89 115 ALA A CA 1
ATOM 775 C C . ALA A 1 115 ? 23.392 19.518 78.018 1.00 25.73 115 ALA A C 1
ATOM 776 O O . ALA A 1 115 ? 22.940 18.472 78.496 1.00 24.38 115 ALA A O 1
ATOM 778 N N . THR A 1 116 ? 22.710 20.264 77.166 1.00 24.54 116 THR A N 1
ATOM 779 C CA . THR A 1 116 ? 21.370 19.883 76.759 1.00 23.46 116 THR A CA 1
ATOM 780 C C . THR A 1 116 ? 21.231 19.766 75.249 1.00 22.77 116 THR A C 1
ATOM 781 O O . THR A 1 116 ? 21.906 20.459 74.489 1.00 23.03 116 THR A O 1
ATOM 785 N N . GLN A 1 117 ? 20.360 18.865 74.818 1.00 21.26 117 GLN A N 1
ATOM 786 C CA . GLN A 1 117 ? 20.126 18.679 73.397 1.00 20.57 117 GLN A CA 1
ATOM 787 C C . GLN A 1 117 ? 18.637 18.519 73.170 1.00 18.56 117 GLN A C 1
ATOM 788 O O . GLN A 1 117 ? 18.045 17.550 73.630 1.00 17.18 117 GLN A O 1
ATOM 794 N N . LYS A 1 118 ? 18.037 19.481 72.474 1.00 15.88 118 LYS A N 1
ATOM 795 C CA . LYS A 1 118 ? 16.613 19.433 72.168 1.00 16.04 118 LYS A CA 1
ATOM 796 C C . LYS A 1 118 ? 16.458 18.539 70.956 1.00 13.31 118 LYS A C 1
ATOM 797 O O . LYS A 1 118 ? 17.292 18.563 70.051 1.00 12.80 118 LYS A O 1
ATOM 803 N N . GLN A 1 119 ? 15.388 17.756 70.926 1.00 11.00 119 GLN A N 1
ATOM 804 C CA . GLN A 1 119 ? 15.195 16.846 69.812 1.00 10.36 119 GLN A CA 1
ATOM 805 C C . GLN A 1 119 ? 13.792 16.279 69.747 1.00 8.83 119 GLN A C 1
ATOM 806 O O . GLN A 1 119 ? 13.066 16.278 70.730 1.00 8.10 119 GLN A O 1
ATOM 812 N N . PHE A 1 120 ? 13.420 15.808 68.565 1.00 7.91 120 PHE A N 1
ATOM 813 C CA . PHE A 1 120 ? 12.130 15.172 68.366 1.00 7.19 120 PHE A CA 1
ATOM 814 C C . PHE A 1 120 ? 12.308 14.208 67.203 1.00 8.14 120 PHE A C 1
ATOM 815 O O . PHE A 1 120 ? 13.299 14.286 66.476 1.00 6.44 120 PHE A O 1
ATOM 831 N N . VAL A 1 122 ? 10.579 12.022 63.782 1.00 6.51 122 VAL A N 1
ATOM 832 C CA . VAL A 1 122 ? 9.556 12.006 62.747 1.00 7.84 122 VAL A CA 1
ATOM 833 C C . VAL A 1 122 ? 9.676 10.721 61.935 1.00 7.68 122 VAL A C 1
ATOM 834 O O . VAL A 1 122 ? 10.775 10.212 61.716 1.00 8.03 122 VAL A O 1
ATOM 838 N N . GLN A 1 123 ? 8.541 10.182 61.513 1.00 7.28 123 GLN A N 1
ATOM 839 C CA . GLN A 1 123 ? 8.558 8.990 60.677 1.00 7.77 123 GLN A CA 1
ATOM 840 C C . GLN A 1 123 ? 8.043 9.435 59.320 1.00 7.69 123 GLN A C 1
ATOM 841 O O . GLN A 1 123 ? 6.962 10.021 59.229 1.00 8.81 123 GLN A O 1
ATOM 847 N N . THR A 1 124 ? 8.816 9.183 58.270 1.00 6.26 124 THR A N 1
ATOM 848 C CA . THR A 1 124 ? 8.390 9.574 56.934 1.00 7.22 124 THR A CA 1
ATOM 849 C C . THR A 1 124 ? 7.373 8.574 56.396 1.00 6.37 124 THR A C 1
ATOM 850 O O . THR A 1 124 ? 7.160 7.512 56.976 1.00 6.52 124 THR A O 1
ATOM 854 N N . PRO A 1 125 ? 6.716 8.911 55.279 1.00 7.77 125 PRO A N 1
ATOM 855 C CA . PRO A 1 125 ? 5.716 8.028 54.672 1.00 7.62 125 PRO A CA 1
ATOM 856 C C . PRO A 1 125 ? 6.257 6.645 54.309 1.00 7.57 125 PRO A C 1
ATOM 857 O O . PRO A 1 125 ? 5.502 5.673 54.227 1.00 9.72 125 PRO A O 1
ATOM 861 N N . ASP A 1 126 ? 7.564 6.560 54.086 1.00 6.53 126 ASP A N 1
ATOM 862 C CA . ASP A 1 126 ? 8.184 5.285 53.733 1.00 6.45 126 ASP A CA 1
ATOM 863 C C . ASP A 1 126 ? 8.554 4.476 54.970 1.00 5.86 126 ASP A C 1
ATOM 864 O O . ASP A 1 126 ? 8.855 3.287 54.876 1.00 5.57 126 ASP A O 1
ATOM 869 N N . GLY A 1 127 ? 8.531 5.124 56.131 1.00 5.18 127 GLY A N 1
ATOM 870 C CA . GLY A 1 127 ? 8.850 4.423 57.358 1.00 6.80 127 GLY A CA 1
ATOM 871 C C . GLY A 1 127 ? 10.141 4.813 58.051 1.00 6.42 127 GLY A C 1
ATOM 872 O O . GLY A 1 127 ? 10.360 4.433 59.198 1.00 5.73 127 GLY A O 1
ATOM 873 N N . TYR A 1 128 ? 10.989 5.572 57.363 1.00 6.55 128 TYR A N 1
ATOM 874 C CA . TYR A 1 128 ? 12.266 6.008 57.912 1.00 6.58 128 TYR A CA 1
ATOM 875 C C . TYR A 1 128 ? 12.081 6.911 59.128 1.00 6.88 128 TYR A C 1
ATOM 876 O O . TYR A 1 128 ? 11.204 7.777 59.144 1.00 7.06 128 TYR A O 1
ATOM 885 N N . LEU A 1 129 ? 12.915 6.707 60.145 1.00 6.89 129 LEU A N 1
ATOM 886 C CA . LEU A 1 129 ? 12.825 7.507 61.364 1.00 7.12 129 LEU A CA 1
ATOM 887 C C . LEU A 1 129 ? 13.976 8.497 61.470 1.00 7.42 129 LEU A C 1
ATOM 888 O O . LEU A 1 129 ? 15.145 8.138 61.353 1.00 8.38 129 LEU A O 1
ATOM 893 N N . PHE A 1 130 ? 13.617 9.756 61.679 1.00 7.16 130 PHE A N 1
ATOM 894 C CA . PHE A 1 130 ? 14.577 10.835 61.800 1.00 7.87 130 PHE A CA 1
ATOM 895 C C . PHE A 1 130 ? 14.512 11.445 63.186 1.00 8.95 130 PHE A C 1
ATOM 896 O O . PHE A 1 130 ? 13.436 11.739 63.706 1.00 9.01 130 PHE A O 1
ATOM 904 N N . ARG A 1 131 ? 15.683 11.622 63.783 1.00 7.96 131 ARG A N 1
ATOM 905 C CA . ARG A 1 131 ? 15.777 12.234 65.090 1.00 9.25 131 ARG A CA 1
ATOM 906 C C . ARG A 1 131 ? 16.475 13.581 64.881 1.00 8.20 131 ARG A C 1
ATOM 907 O O . ARG A 1 131 ? 17.703 13.649 64.789 1.00 7.34 131 ARG A O 1
ATOM 915 N N . PHE A 1 132 ? 15.683 14.645 64.783 1.00 7.23 132 PHE A N 1
ATOM 916 C CA . PHE A 1 132 ? 16.236 15.978 64.596 1.00 7.00 132 PHE A CA 1
ATOM 917 C C . PHE A 1 132 ? 16.766 16.476 65.934 1.00 8.00 132 PHE A C 1
ATOM 918 O O . PHE A 1 132 ? 16.055 16.461 66.941 1.00 7.19 132 PHE A O 1
ATOM 926 N N . CYS A 1 133 ? 18.030 16.896 65.937 1.00 8.57 133 CYS A N 1
ATOM 927 C CA . CYS A 1 133 ? 18.688 17.350 67.161 1.00 10.94 133 CYS A CA 1
ATOM 928 C C . CYS A 1 133 ? 19.383 18.684 67.020 1.00 12.70 133 CYS A C 1
ATOM 929 O O . CYS A 1 133 ? 19.763 19.089 65.925 1.00 10.67 133 CYS A O 1
ATOM 932 N N . GLN A 1 134 ? 19.569 19.339 68.159 1.00 12.52 134 GLN A N 1
ATOM 933 C CA . GLN A 1 134 ? 20.284 20.599 68.224 1.00 14.69 134 GLN A CA 1
ATOM 934 C C . GLN A 1 134 ? 20.803 20.743 69.645 1.00 17.02 134 GLN A C 1
ATOM 935 O O . GLN A 1 134 ? 20.046 20.589 70.600 1.00 16.75 134 GLN A O 1
ATOM 941 N N . ASP A 1 135 ? 22.090 21.022 69.799 1.00 19.79 135 ASP A N 1
ATOM 942 C CA . ASP A 1 135 ? 22.630 21.204 71.137 1.00 23.27 135 ASP A CA 1
ATOM 943 C C . ASP A 1 135 ? 22.376 22.651 71.540 1.00 24.62 135 ASP A C 1
ATOM 944 O O . ASP A 1 135 ? 22.364 23.507 70.632 1.00 25.50 135 ASP A O 1
ATOM 949 N N . THR B 1 4 ? 35.101 17.866 54.853 1.00 22.53 4 THR B N 1
ATOM 950 C CA . THR B 1 4 ? 34.470 17.693 53.508 1.00 22.16 4 THR B CA 1
ATOM 951 C C . THR B 1 4 ? 33.840 16.307 53.323 1.00 19.38 4 THR B C 1
ATOM 952 O O . THR B 1 4 ? 32.874 16.151 52.573 1.00 20.02 4 THR B O 1
ATOM 956 N N . LEU B 1 5 ? 34.384 15.306 54.009 1.00 16.64 5 LEU B N 1
ATOM 957 C CA . LEU B 1 5 ? 33.851 13.952 53.925 1.00 13.84 5 LEU B CA 1
ATOM 958 C C . LEU B 1 5 ? 32.519 13.910 54.661 1.00 11.71 5 LEU B C 1
ATOM 959 O O . LEU B 1 5 ? 32.370 14.517 55.716 1.00 12.54 5 LEU B O 1
ATOM 964 N N . ARG B 1 6 ? 31.559 13.184 54.106 1.00 10.84 6 ARG B N 1
ATOM 965 C CA . ARG B 1 6 ? 30.238 13.067 54.709 1.00 9.94 6 ARG B CA 1
ATOM 966 C C . ARG B 1 6 ? 29.637 11.725 54.330 1.00 9.11 6 ARG B C 1
ATOM 967 O O . ARG B 1 6 ? 30.140 11.030 53.448 1.00 8.20 6 ARG B O 1
ATOM 975 N N . VAL B 1 7 ? 28.563 11.363 55.019 1.00 8.13 7 VAL B N 1
ATOM 976 C CA . VAL B 1 7 ? 27.830 10.158 54.677 1.00 8.29 7 VAL B CA 1
ATOM 977 C C . VAL B 1 7 ? 26.482 10.708 54.246 1.00 6.90 7 VAL B C 1
ATOM 978 O O . VAL B 1 7 ? 25.874 11.493 54.968 1.00 7.18 7 VAL B O 1
ATOM 982 N N . VAL B 1 8 ? 26.044 10.338 53.049 1.00 5.87 8 VAL B N 1
ATOM 983 C CA . VAL B 1 8 ? 24.764 10.797 52.537 1.00 6.84 8 VAL B CA 1
ATOM 984 C C . VAL B 1 8 ? 23.884 9.577 52.325 1.00 5.98 8 VAL B C 1
ATOM 985 O O . VAL B 1 8 ? 24.152 8.739 51.473 1.00 6.26 8 VAL B O 1
ATOM 989 N N . PRO B 1 9 ? 22.834 9.448 53.133 1.00 6.23 9 PRO B N 1
ATOM 990 C CA . PRO B 1 9 ? 21.936 8.303 52.996 1.00 5.80 9 PRO B CA 1
ATOM 991 C C . PRO B 1 9 ? 21.113 8.404 51.724 1.00 5.30 9 PRO B C 1
ATOM 992 O O . PRO B 1 9 ? 20.675 9.486 51.344 1.00 5.79 9 PRO B O 1
ATOM 996 N N . GLU B 1 10 ? 20.931 7.275 51.054 1.00 5.76 10 GLU B N 1
ATOM 997 C CA . GLU B 1 10 ? 20.095 7.242 49.868 1.00 6.81 10 GLU B CA 1
ATOM 998 C C . GLU B 1 10 ? 18.934 6.357 50.283 1.00 6.53 10 GLU B C 1
ATOM 999 O O . GLU B 1 10 ? 19.134 5.221 50.706 1.00 7.01 10 GLU B O 1
ATOM 1005 N N . LEU B 1 11 ? 17.723 6.887 50.169 1.00 5.80 11 LEU B N 1
ATOM 1006 C CA . LEU B 1 11 ? 16.529 6.162 50.589 1.00 6.28 11 LEU B CA 1
ATOM 1007 C C . LEU B 1 11 ? 15.606 5.739 49.455 1.00 6.59 11 LEU B C 1
ATOM 1008 O O . LEU B 1 11 ? 15.262 6.545 48.596 1.00 6.45 11 LEU B O 1
ATOM 1013 N N . TYR B 1 12 ? 15.199 4.472 49.464 1.00 7.09 12 TYR B N 1
ATOM 1014 C CA . TYR B 1 12 ? 14.263 3.983 48.463 1.00 7.53 12 TYR B CA 1
ATOM 1015 C C . TYR B 1 12 ? 12.885 4.495 48.881 1.00 7.42 12 TYR B C 1
ATOM 1016 O O . TYR B 1 12 ? 12.566 4.505 50.066 1.00 7.78 12 TYR B O 1
ATOM 1025 N N . CYS B 1 13 ? 12.074 4.908 47.912 1.00 6.15 13 CYS B N 1
ATOM 1026 C CA . CYS B 1 13 ? 10.742 5.431 48.205 1.00 6.76 13 CYS B CA 1
ATOM 1027 C C . CYS B 1 13 ? 9.664 4.720 47.393 1.00 7.53 13 CYS B C 1
ATOM 1028 O O . CYS B 1 13 ? 9.819 4.521 46.188 1.00 9.01 13 CYS B O 1
ATOM 1031 N N . PHE B 1 14 ? 8.569 4.348 48.051 1.00 6.90 14 PHE B N 1
ATOM 1032 C CA . PHE B 1 14 ? 7.471 3.675 47.361 1.00 7.49 14 PHE B CA 1
ATOM 1033 C C . PHE B 1 14 ? 6.909 4.588 46.273 1.00 8.18 14 PHE B C 1
ATOM 1034 O O . PHE B 1 14 ? 6.673 4.151 45.150 1.00 9.05 14 PHE B O 1
ATOM 1042 N N . ASP B 1 15 ? 6.690 5.851 46.622 1.00 7.61 15 ASP B N 1
ATOM 1043 C CA . ASP B 1 15 ? 6.189 6.854 45.678 1.00 7.44 15 ASP B CA 1
ATOM 1044 C C . ASP B 1 15 ? 7.112 8.065 45.808 1.00 6.59 15 ASP B C 1
ATOM 1045 O O . ASP B 1 15 ? 7.027 8.820 46.778 1.00 5.63 15 ASP B O 1
ATOM 1050 N N . ILE B 1 16 ? 7.991 8.253 44.830 1.00 6.99 16 ILE B N 1
ATOM 1051 C CA . ILE B 1 16 ? 8.942 9.354 44.886 1.00 7.80 16 ILE B CA 1
ATOM 1052 C C . ILE B 1 16 ? 8.336 10.747 45.024 1.00 6.53 16 ILE B C 1
ATOM 1053 O O . ILE B 1 16 ? 8.921 11.616 45.666 1.00 7.29 16 ILE B O 1
ATOM 1058 N N . ASN B 1 17 ? 7.179 10.972 44.417 1.00 7.97 17 ASN B N 1
ATOM 1059 C CA . ASN B 1 17 ? 6.535 12.276 44.498 1.00 8.98 17 ASN B CA 1
ATOM 1060 C C . ASN B 1 17 ? 6.048 12.543 45.914 1.00 9.40 17 ASN B C 1
ATOM 1061 O O . ASN B 1 17 ? 6.166 13.660 46.426 1.00 9.07 17 ASN B O 1
ATOM 1066 N N . VAL B 1 18 ? 5.504 11.508 46.545 1.00 7.11 18 VAL B N 1
ATOM 1067 C CA . VAL B 1 18 ? 5.006 11.623 47.908 1.00 7.94 18 VAL B CA 1
ATOM 1068 C C . VAL B 1 18 ? 6.146 11.905 48.886 1.00 7.46 18 VAL B C 1
ATOM 1069 O O . VAL B 1 18 ? 6.033 12.772 49.754 1.00 6.87 18 VAL B O 1
ATOM 1073 N N . SER B 1 19 ? 7.244 11.172 48.742 1.00 6.97 19 SER B N 1
ATOM 1074 C CA . SER B 1 19 ? 8.388 11.363 49.626 1.00 5.70 19 SER B CA 1
ATOM 1075 C C . SER B 1 19 ? 9.051 12.727 49.425 1.00 5.73 19 SER B C 1
ATOM 1076 O O . SER B 1 19 ? 9.449 13.389 50.384 1.00 7.22 19 SER B O 1
ATOM 1079 N N . GLN B 1 20 ? 9.174 13.152 48.178 1.00 7.13 20 GLN B N 1
ATOM 1080 C CA . GLN B 1 20 ? 9.783 14.444 47.921 1.00 7.40 20 GLN B CA 1
ATOM 1081 C C . GLN B 1 20 ? 8.949 15.554 48.552 1.00 8.18 20 GLN B C 1
ATOM 1082 O O . GLN B 1 20 ? 9.494 16.458 49.186 1.00 8.10 20 GLN B O 1
ATOM 1088 N N . SER B 1 21 ? 7.631 15.481 48.379 1.00 8.26 21 SER B N 1
ATOM 1089 C CA . SER B 1 21 ? 6.742 16.501 48.929 1.00 8.64 21 SER B CA 1
ATOM 1090 C C . SER B 1 21 ? 6.821 16.535 50.440 1.00 7.57 21 SER B C 1
ATOM 1091 O O . SER B 1 21 ? 6.729 17.598 51.050 1.00 8.23 21 SER B O 1
ATOM 1094 N N . PHE B 1 22 ? 6.991 15.367 51.046 1.00 6.72 22 PHE B N 1
ATOM 1095 C CA . PHE B 1 22 ? 7.079 15.291 52.496 1.00 7.74 22 PHE B CA 1
ATOM 1096 C C . PHE B 1 22 ? 8.319 16.028 52.977 1.00 6.95 22 PHE B C 1
ATOM 1097 O O . PHE B 1 22 ? 8.254 16.857 53.878 1.00 7.39 22 PHE B O 1
ATOM 1105 N N . PHE B 1 23 ? 9.459 15.712 52.373 1.00 7.26 23 PHE B N 1
ATOM 1106 C CA . PHE B 1 23 ? 10.705 16.356 52.758 1.00 7.17 23 PHE B CA 1
ATOM 1107 C C . PHE B 1 23 ? 10.693 17.856 52.499 1.00 7.18 23 PHE B C 1
ATOM 1108 O O . PHE B 1 23 ? 11.150 18.633 53.332 1.00 6.34 23 PHE B O 1
ATOM 1116 N N . VAL B 1 24 ? 10.176 18.261 51.344 1.00 7.55 24 VAL B N 1
ATOM 1117 C CA . VAL B 1 24 ? 10.132 19.682 51.015 1.00 7.49 24 VAL B CA 1
ATOM 1118 C C . VAL B 1 24 ? 9.052 20.428 51.802 1.00 8.99 24 VAL B C 1
ATOM 1119 O O . VAL B 1 24 ? 9.346 21.383 52.517 1.00 9.07 24 VAL B O 1
ATOM 1123 N N . ASP B 1 25 ? 7.803 19.986 51.686 1.00 8.84 25 ASP B N 1
ATOM 1124 C CA . ASP B 1 25 ? 6.708 20.668 52.365 1.00 11.57 25 ASP B CA 1
ATOM 1125 C C . ASP B 1 25 ? 6.693 20.546 53.891 1.00 11.08 25 ASP B C 1
ATOM 1126 O O . ASP B 1 25 ? 6.626 21.551 54.601 1.00 11.65 25 ASP B O 1
ATOM 1131 N N . VAL B 1 26 ? 6.756 19.321 54.397 1.00 10.09 26 VAL B N 1
ATOM 1132 C CA . VAL B 1 26 ? 6.721 19.099 55.838 1.00 8.66 26 VAL B CA 1
ATOM 1133 C C . VAL B 1 26 ? 8.025 19.416 56.570 1.00 9.86 26 VAL B C 1
ATOM 1134 O O . VAL B 1 26 ? 8.007 20.052 57.627 1.00 10.86 26 VAL B O 1
ATOM 1138 N N . LEU B 1 27 ? 9.154 18.982 56.016 1.00 9.14 27 LEU B N 1
ATOM 1139 C CA . LEU B 1 27 ? 10.440 19.196 56.676 1.00 8.02 27 LEU B CA 1
ATOM 1140 C C . LEU B 1 27 ? 11.235 20.419 56.227 1.00 8.92 27 LEU B C 1
ATOM 1141 O O . LEU B 1 27 ? 12.197 20.815 56.883 1.00 8.78 27 LEU B O 1
ATOM 1146 N N . GLY B 1 28 ? 10.845 21.011 55.106 1.00 8.47 28 GLY B N 1
ATOM 1147 C CA . GLY B 1 28 ? 11.537 22.196 54.631 1.00 8.66 28 GLY B CA 1
ATOM 1148 C C . GLY B 1 28 ? 12.839 21.966 53.890 1.00 8.39 28 GLY B C 1
ATOM 1149 O O . GLY B 1 28 ? 13.657 22.878 53.792 1.00 9.93 28 GLY B O 1
ATOM 1150 N N . PHE B 1 29 ? 13.054 20.759 53.377 1.00 8.40 29 PHE B N 1
ATOM 1151 C CA . PHE B 1 29 ? 14.274 20.490 52.628 1.00 7.87 29 PHE B CA 1
ATOM 1152 C C . PHE B 1 29 ? 14.190 21.221 51.297 1.00 7.80 29 PHE B C 1
ATOM 1153 O O . PHE B 1 29 ? 13.110 21.638 50.880 1.00 9.03 29 PHE B O 1
ATOM 1161 N N . GLU B 1 30 ? 15.338 21.374 50.647 1.00 7.52 30 GLU B N 1
ATOM 1162 C CA . GLU B 1 30 ? 15.419 22.030 49.345 1.00 11.45 30 GLU B CA 1
ATOM 1163 C C . GLU B 1 30 ? 15.977 21.024 48.345 1.00 11.14 30 GLU B C 1
ATOM 1164 O O . GLU B 1 30 ? 16.926 20.306 48.650 1.00 11.84 30 GLU B O 1
ATOM 1170 N N . VAL B 1 31 ? 15.381 20.966 47.160 1.00 10.78 31 VAL B N 1
ATOM 1171 C CA . VAL B 1 31 ? 15.870 20.064 46.126 1.00 10.27 31 VAL B CA 1
ATOM 1172 C C . VAL B 1 31 ? 17.099 20.763 45.549 1.00 10.76 31 VAL B C 1
ATOM 1173 O O . VAL B 1 31 ? 17.001 21.906 45.115 1.00 12.12 31 VAL B O 1
ATOM 1177 N N . LYS B 1 32 ? 18.248 20.096 45.575 1.00 10.85 32 LYS B N 1
ATOM 1178 C CA . LYS B 1 32 ? 19.459 20.681 45.021 1.00 12.36 32 LYS B CA 1
ATOM 1179 C C . LYS B 1 32 ? 19.495 20.340 43.532 1.00 12.24 32 LYS B C 1
ATOM 1180 O O . LYS B 1 32 ? 19.808 21.187 42.698 1.00 12.81 32 LYS B O 1
ATOM 1186 N N . TYR B 1 33 ? 19.163 19.098 43.199 1.00 10.61 33 TYR B N 1
ATOM 1187 C CA . TYR B 1 33 ? 19.111 18.682 41.801 1.00 11.08 33 TYR B CA 1
ATOM 1188 C C . TYR B 1 33 ? 18.400 17.345 41.686 1.00 11.72 33 TYR B C 1
ATOM 1189 O O . TYR B 1 33 ? 18.179 16.667 42.694 1.00 10.08 33 TYR B O 1
ATOM 1198 N N . GLU B 1 34 ? 18.022 16.977 40.462 1.00 11.81 34 GLU B N 1
ATOM 1199 C CA . GLU B 1 34 ? 17.309 15.720 40.232 1.00 12.28 34 GLU B CA 1
ATOM 1200 C C . GLU B 1 34 ? 17.750 15.014 38.957 1.00 12.76 34 GLU B C 1
ATOM 1201 O O . GLU B 1 34 ? 18.559 15.519 38.174 1.00 10.14 34 GLU B O 1
ATOM 1207 N N . ARG B 1 35 ? 17.184 13.826 38.777 1.00 11.27 35 ARG B N 1
ATOM 1208 C CA . ARG B 1 35 ? 17.377 13.003 37.587 1.00 11.31 35 ARG B CA 1
ATOM 1209 C C . ARG B 1 35 ? 16.005 12.345 37.447 1.00 11.15 35 ARG B C 1
ATOM 1210 O O . ARG B 1 35 ? 15.822 11.184 37.816 1.00 11.55 35 ARG B O 1
ATOM 1218 N N . PRO B 1 36 ? 15.018 13.102 36.928 1.00 11.34 36 PRO B N 1
ATOM 1219 C CA . PRO B 1 36 ? 13.632 12.668 36.723 1.00 11.57 36 PRO B CA 1
ATOM 1220 C C . PRO B 1 36 ? 13.415 11.274 36.137 1.00 12.73 36 PRO B C 1
ATOM 1221 O O . PRO B 1 36 ? 12.682 10.472 36.723 1.00 12.00 36 PRO B O 1
ATOM 1225 N N . ASP B 1 37 ? 14.041 10.966 35.002 1.00 13.78 37 ASP B N 1
ATOM 1226 C CA . ASP B 1 37 ? 13.844 9.644 34.399 1.00 15.06 37 ASP B CA 1
ATOM 1227 C C . ASP B 1 37 ? 14.370 8.489 35.254 1.00 15.09 37 ASP B C 1
ATOM 1228 O O . ASP B 1 37 ? 14.177 7.319 34.919 1.00 14.58 37 ASP B O 1
ATOM 1233 N N . GLU B 1 38 ? 15.014 8.821 36.367 1.00 14.74 38 GLU B N 1
ATOM 1234 C CA . GLU B 1 38 ? 15.548 7.807 37.269 1.00 14.34 38 GLU B CA 1
ATOM 1235 C C . GLU B 1 38 ? 14.826 7.883 38.604 1.00 11.74 38 GLU B C 1
ATOM 1236 O O . GLU B 1 38 ? 15.103 7.101 39.503 1.00 11.93 38 GLU B O 1
ATOM 1242 N N . GLU B 1 39 ? 13.890 8.821 38.721 1.00 11.02 39 GLU B N 1
ATOM 1243 C CA . GLU B 1 39 ? 13.160 9.012 39.972 1.00 10.01 39 GLU B CA 1
ATOM 1244 C C . GLU B 1 39 ? 14.152 9.294 41.094 1.00 9.81 39 GLU B C 1
ATOM 1245 O O . GLU B 1 39 ? 13.983 8.833 42.224 1.00 8.71 39 GLU B O 1
ATOM 1251 N N . PHE B 1 40 ? 15.187 10.060 40.765 1.00 8.83 40 PHE B N 1
ATOM 1252 C CA . PHE B 1 40 ? 16.230 10.412 41.719 1.00 7.79 40 PHE B CA 1
ATOM 1253 C C . PHE B 1 40 ? 16.141 11.885 42.109 1.00 8.43 40 PHE B C 1
ATOM 1254 O O . PHE B 1 40 ? 15.960 12.754 41.255 1.00 9.51 40 PHE B O 1
ATOM 1262 N N . VAL B 1 41 ? 16.274 12.153 43.403 1.00 6.33 41 VAL B N 1
ATOM 1263 C CA . VAL B 1 41 ? 16.215 13.516 43.914 1.00 8.80 41 VAL B CA 1
ATOM 1264 C C . VAL B 1 41 ? 17.304 13.708 44.969 1.00 7.96 41 VAL B C 1
ATOM 1265 O O . VAL B 1 41 ? 17.504 12.854 45.830 1.00 10.50 41 VAL B O 1
ATOM 1269 N N . TYR B 1 42 ? 18.020 14.824 44.883 1.00 7.40 42 TYR B N 1
ATOM 1270 C CA . TYR B 1 42 ? 19.072 15.118 45.847 1.00 7.75 42 TYR B CA 1
ATOM 1271 C C . TYR B 1 42 ? 18.619 16.318 46.670 1.00 7.22 42 TYR B C 1
ATOM 1272 O O . TYR B 1 42 ? 18.433 17.408 46.132 1.00 8.49 42 TYR B O 1
ATOM 1281 N N . LEU B 1 43 ? 18.422 16.119 47.971 1.00 7.63 43 LEU B N 1
ATOM 1282 C CA . LEU B 1 43 ? 17.973 17.219 48.81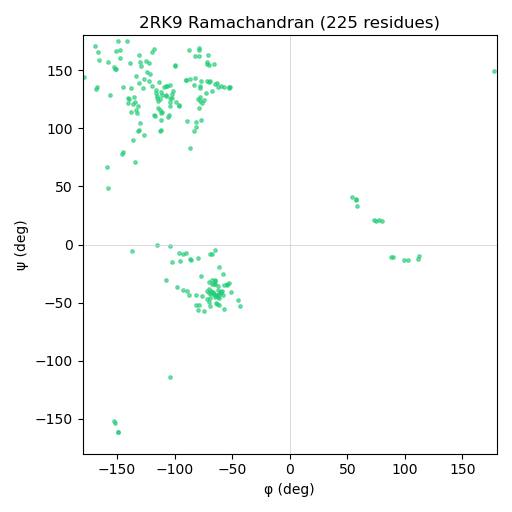8 1.00 8.33 43 LEU B CA 1
ATOM 1283 C C . LEU B 1 43 ? 18.960 17.601 49.913 1.00 8.62 43 LEU B C 1
ATOM 1284 O O . LEU B 1 43 ? 19.930 16.892 50.182 1.00 8.07 43 LEU B O 1
ATOM 1289 N N . THR B 1 44 ? 18.702 18.742 50.535 1.00 8.43 44 THR B N 1
ATOM 1290 C CA . THR B 1 44 ? 19.553 19.232 51.607 1.00 8.02 44 THR B CA 1
ATOM 1291 C C . THR B 1 44 ? 18.724 20.088 52.551 1.00 7.30 44 THR B C 1
ATOM 1292 O O . THR B 1 44 ? 17.727 20.694 52.154 1.00 7.74 44 THR B O 1
ATOM 1296 N N . LEU B 1 45 ? 19.138 20.099 53.810 1.00 8.86 45 LEU B N 1
ATOM 1297 C CA . LEU B 1 45 ? 18.496 20.902 54.836 1.00 10.44 45 LEU B CA 1
ATOM 1298 C C . LEU B 1 45 ? 19.667 21.599 55.505 1.00 9.82 45 LEU B C 1
ATOM 1299 O O . LEU B 1 45 ? 20.357 21.012 56.334 1.00 9.62 45 LEU B O 1
ATOM 1304 N N . ASP B 1 46 ? 19.908 22.843 55.101 1.00 10.46 46 ASP B N 1
ATOM 1305 C CA . ASP B 1 46 ? 21.003 23.630 55.642 1.00 10.94 46 ASP B CA 1
ATOM 1306 C C . ASP B 1 46 ? 22.375 22.961 55.566 1.00 11.57 46 ASP B C 1
ATOM 1307 O O . ASP B 1 46 ? 23.173 23.043 56.497 1.00 11.36 46 ASP B O 1
ATOM 1312 N N . GLY B 1 47 ? 22.656 22.296 54.451 1.00 11.23 47 GLY B N 1
ATOM 1313 C CA . GLY B 1 47 ? 23.957 21.670 54.298 1.00 11.48 47 GLY B CA 1
ATOM 1314 C C . GLY B 1 47 ? 24.043 20.182 54.570 1.00 10.21 47 GLY B C 1
ATOM 1315 O O . GLY B 1 47 ? 25.046 19.553 54.246 1.00 13.22 47 GLY B O 1
ATOM 1316 N N . VAL B 1 48 ? 23.010 19.619 55.186 1.00 8.26 48 VAL B N 1
ATOM 1317 C CA . VAL B 1 48 ? 22.978 18.192 55.468 1.00 6.86 48 VAL B CA 1
ATOM 1318 C C . VAL B 1 48 ? 22.180 17.576 54.322 1.00 5.94 48 VAL B C 1
ATOM 1319 O O . VAL B 1 48 ? 21.016 17.904 54.125 1.00 6.44 48 VAL B O 1
ATOM 1323 N N . ASP B 1 49 ? 22.818 16.684 53.572 1.00 7.32 49 ASP B N 1
ATOM 1324 C CA . ASP B 1 49 ? 22.185 16.085 52.402 1.00 7.54 49 ASP B CA 1
ATOM 1325 C C . ASP B 1 49 ? 21.572 14.688 52.547 1.00 6.59 49 ASP B C 1
ATOM 1326 O O . ASP B 1 49 ? 21.986 13.889 53.387 1.00 6.94 49 ASP B O 1
ATOM 1331 N N . VAL B 1 50 ? 20.584 14.417 51.697 1.00 6.34 50 VAL B N 1
ATOM 1332 C CA . VAL B 1 50 ? 19.905 13.128 51.645 1.00 6.54 50 VAL B CA 1
ATOM 1333 C C . VAL B 1 50 ? 19.463 12.889 50.200 1.00 7.02 50 VAL B C 1
ATOM 1334 O O . VAL B 1 50 ? 19.124 13.831 49.480 1.00 7.01 50 VAL B O 1
ATOM 1346 N N . LEU B 1 52 ? 16.859 10.681 47.614 1.00 5.89 52 LEU B N 1
ATOM 1347 C CA . LEU B 1 52 ? 15.634 9.896 47.525 1.00 7.32 52 LEU B CA 1
ATOM 1348 C C . LEU B 1 52 ? 15.633 9.201 46.166 1.00 8.14 52 LEU B C 1
ATOM 1349 O O . LEU B 1 52 ? 15.964 9.805 45.148 1.00 7.41 52 LEU B O 1
ATOM 1354 N N . GLU B 1 53 ? 15.273 7.926 46.159 1.00 8.06 53 GLU B N 1
ATOM 1355 C CA . GLU B 1 53 ? 15.230 7.172 44.916 1.00 10.43 53 GLU B CA 1
ATOM 1356 C C . GLU B 1 53 ? 13.966 6.327 44.852 1.00 10.36 53 GLU B C 1
ATOM 1357 O O . GLU B 1 53 ? 13.731 5.488 45.717 1.00 8.64 53 GLU B O 1
ATOM 1363 N N . GLY B 1 54 ? 13.154 6.561 43.822 1.00 10.35 54 GLY B N 1
ATOM 1364 C CA . GLY B 1 54 ? 11.919 5.811 43.666 1.00 11.75 54 GLY B CA 1
ATOM 1365 C C . GLY B 1 54 ? 12.138 4.468 42.989 1.00 15.14 54 GLY B C 1
ATOM 1366 O O . GLY B 1 54 ? 11.174 3.737 42.737 1.00 18.57 54 GLY B O 1
ATOM 1367 N N . LEU B 1 67 ? 12.614 -6.464 64.245 1.00 17.70 67 LEU B N 1
ATOM 1368 C CA . LEU B 1 67 ? 14.031 -6.477 63.868 1.00 15.98 67 LEU B CA 1
ATOM 1369 C C . LEU B 1 67 ? 14.489 -7.871 63.433 1.00 16.53 67 LEU B C 1
ATOM 1370 O O . LEU B 1 67 ? 14.545 -8.773 64.256 1.00 15.83 67 LEU B O 1
ATOM 1375 N N . GLU B 1 68 ? 14.739 -7.997 62.171 1.00 15.19 68 GLU B N 1
ATOM 1376 C CA . GLU B 1 68 ? 15.133 -9.270 61.581 1.00 15.19 68 GLU B CA 1
ATOM 1377 C C . GLU B 1 68 ? 16.133 -9.066 60.448 1.00 13.51 68 GLU B C 1
ATOM 1378 O O . GLU B 1 68 ? 15.949 -8.146 59.650 1.00 12.58 68 GLU B O 1
ATOM 1384 N N . PHE B 1 69 ? 17.180 -9.863 60.408 1.00 11.00 69 PHE B N 1
ATOM 1385 C CA . PHE B 1 69 ? 18.190 -9.735 59.358 1.00 9.63 69 PHE B CA 1
ATOM 1386 C C . PHE B 1 69 ? 17.524 -9.946 57.999 1.00 9.36 69 PHE B C 1
ATOM 1387 O O . PHE B 1 69 ? 16.739 -10.872 57.828 1.00 10.11 69 PHE B O 1
ATOM 1395 N N . PRO B 1 70 ? 17.850 -9.109 57.004 1.00 8.92 70 PRO B N 1
ATOM 1396 C CA . PRO B 1 70 ? 18.782 -7.976 57.063 1.00 7.88 70 PRO B CA 1
ATOM 1397 C C . PRO B 1 70 ? 18.092 -6.673 57.459 1.00 7.60 70 PRO B C 1
ATOM 1398 O O . PRO B 1 70 ? 16.973 -6.408 57.047 1.00 8.39 70 PRO B O 1
ATOM 1402 N N . LEU B 1 71 ? 18.767 -5.865 58.265 1.00 6.96 71 LEU B N 1
ATOM 1403 C CA . LEU B 1 71 ? 18.211 -4.587 58.687 1.00 5.71 71 LEU B CA 1
ATOM 1404 C C . LEU B 1 71 ? 18.552 -3.511 57.665 1.00 6.50 71 LEU B C 1
ATOM 1405 O O . LEU B 1 71 ? 19.383 -3.731 56.782 1.00 7.01 71 LEU B O 1
ATOM 1410 N N . GLY B 1 72 ? 17.888 -2.362 57.791 1.00 6.27 72 GLY B N 1
ATOM 1411 C CA . GLY B 1 72 ? 18.131 -1.232 56.907 1.00 7.02 72 GLY B CA 1
ATOM 1412 C C . GLY B 1 72 ? 17.617 -1.318 55.480 1.00 7.35 72 GLY B C 1
ATOM 1413 O O . GLY B 1 72 ? 18.098 -0.591 54.610 1.00 7.60 72 GLY B O 1
ATOM 1414 N N . SER B 1 73 ? 16.641 -2.181 55.224 1.00 6.37 73 SER B N 1
ATOM 1415 C CA . SER B 1 73 ? 16.121 -2.315 53.870 1.00 7.39 73 SER B CA 1
ATOM 1416 C C . SER B 1 73 ? 15.736 -0.961 53.289 1.00 7.94 73 SER B C 1
ATOM 1417 O O . SER B 1 73 ? 15.119 -0.135 53.960 1.00 8.41 73 SER B O 1
ATOM 1420 N N . GLY B 1 74 ? 16.127 -0.741 52.037 1.00 7.16 74 GLY B N 1
ATOM 1421 C CA . GLY B 1 74 ? 15.823 0.502 51.359 1.00 6.56 74 GLY B CA 1
ATOM 1422 C C . GLY B 1 74 ? 16.867 1.586 51.540 1.00 6.89 74 GLY B C 1
ATOM 1423 O O . GLY B 1 74 ? 16.815 2.613 50.863 1.00 6.82 74 GLY B O 1
ATOM 1424 N N . VAL B 1 75 ? 17.810 1.373 52.454 1.00 6.33 75 VAL B N 1
ATOM 1425 C CA . VAL B 1 75 ? 18.852 2.368 52.703 1.00 8.27 75 VAL B CA 1
ATOM 1426 C C . VAL B 1 75 ? 20.234 1.977 52.183 1.00 8.37 75 VAL B C 1
ATOM 1427 O O . VAL B 1 75 ? 20.685 0.842 52.342 1.00 8.80 75 VAL B O 1
ATOM 1431 N N . ASN B 1 76 ? 20.891 2.947 51.565 1.00 8.15 76 ASN B N 1
ATOM 1432 C CA . ASN B 1 76 ? 22.236 2.772 51.051 1.00 10.93 76 ASN B CA 1
ATOM 1433 C C . ASN B 1 76 ? 22.991 3.997 51.561 1.00 9.28 76 ASN B C 1
ATOM 1434 O O . ASN B 1 76 ? 22.611 5.130 51.269 1.00 10.74 76 ASN B O 1
ATOM 1439 N N . PHE B 1 77 ? 24.029 3.766 52.361 1.00 8.25 77 PHE B N 1
ATOM 1440 C CA . PHE B 1 77 ? 24.822 4.856 52.924 1.00 7.16 77 PHE B CA 1
ATOM 1441 C C . PHE B 1 77 ? 25.975 5.234 51.996 1.00 7.53 77 PHE B C 1
ATOM 1442 O O . PHE B 1 77 ? 26.937 4.484 51.882 1.00 7.39 77 PHE B O 1
ATOM 1450 N N . GLN B 1 78 ? 25.868 6.378 51.323 1.00 6.92 78 GLN B N 1
ATOM 1451 C CA . GLN B 1 78 ? 26.945 6.829 50.443 1.00 9.17 78 GLN B CA 1
ATOM 1452 C C . GLN B 1 78 ? 27.946 7.478 51.383 1.00 8.18 78 GLN B C 1
ATOM 1453 O O . GLN B 1 78 ? 27.741 8.594 51.859 1.00 9.18 78 GLN B O 1
ATOM 1459 N N . TRP B 1 79 ? 29.042 6.765 51.616 1.00 6.87 79 TRP B N 1
ATOM 1460 C CA . TRP B 1 79 ? 30.066 7.167 52.565 1.00 5.90 79 TRP B CA 1
ATOM 1461 C C . TRP B 1 79 ? 31.397 7.587 51.952 1.00 6.64 79 TRP B C 1
ATOM 1462 O O . TRP B 1 79 ? 32.102 6.759 51.370 1.00 5.91 79 TRP B O 1
ATOM 1473 N N . ASP B 1 80 ? 31.746 8.865 52.101 1.00 6.74 80 ASP B N 1
ATOM 1474 C CA . ASP B 1 80 ? 33.001 9.379 51.550 1.00 7.37 80 ASP B CA 1
ATOM 1475 C C . ASP B 1 80 ? 34.213 8.897 52.328 1.00 7.37 80 ASP B C 1
ATOM 1476 O O . ASP B 1 80 ? 34.254 9.001 53.551 1.00 7.95 80 ASP B O 1
ATOM 1481 N N . VAL B 1 81 ? 35.200 8.376 51.606 1.00 8.25 81 VAL B N 1
ATOM 1482 C CA . VAL B 1 81 ? 36.438 7.892 52.212 1.00 8.32 81 VAL B CA 1
ATOM 1483 C C . VAL B 1 81 ? 37.627 8.638 51.603 1.00 9.17 81 VAL B C 1
ATOM 1484 O O . VAL B 1 81 ? 37.535 9.168 50.499 1.00 9.70 81 VAL B O 1
ATOM 1488 N N . ILE B 1 82 ? 38.735 8.690 52.334 1.00 9.74 82 ILE B N 1
ATOM 1489 C CA . ILE B 1 82 ? 39.928 9.395 51.863 1.00 9.80 82 ILE B CA 1
ATOM 1490 C C . ILE B 1 82 ? 40.764 8.564 50.895 1.00 9.79 82 ILE B C 1
ATOM 1491 O O . ILE B 1 82 ? 41.229 9.069 49.866 1.00 9.95 82 ILE B O 1
ATOM 1496 N N . ASP B 1 83 ? 40.952 7.289 51.222 1.00 9.90 83 ASP B N 1
ATOM 1497 C CA . ASP B 1 83 ? 41.772 6.395 50.405 1.00 9.14 83 ASP B CA 1
ATOM 1498 C C . ASP B 1 83 ? 41.047 5.057 50.262 1.00 8.88 83 ASP B C 1
ATOM 1499 O O . ASP B 1 83 ? 41.259 4.146 51.058 1.00 10.04 83 ASP B O 1
ATOM 1504 N N . ILE B 1 84 ? 40.218 4.939 49.228 1.00 8.53 84 ILE B N 1
ATOM 1505 C CA . ILE B 1 84 ? 39.422 3.737 49.011 1.00 7.84 84 ILE B CA 1
ATOM 1506 C C . ILE B 1 84 ? 40.191 2.461 48.653 1.00 8.65 84 ILE B C 1
ATOM 1507 O O . ILE B 1 84 ? 39.764 1.363 49.003 1.00 9.29 84 ILE B O 1
ATOM 1512 N N . GLU B 1 85 ? 41.326 2.596 47.976 1.00 9.16 85 GLU B N 1
ATOM 1513 C CA . GLU B 1 85 ? 42.115 1.429 47.596 1.00 9.20 85 GLU B CA 1
ATOM 1514 C C . GLU B 1 85 ? 42.534 0.551 48.778 1.00 8.91 85 GLU B C 1
ATOM 1515 O O . GLU B 1 85 ? 42.261 -0.652 48.785 1.00 10.61 85 GLU B O 1
ATOM 1521 N N . PRO B 1 86 ? 43.207 1.129 49.790 1.00 10.12 86 PRO B N 1
ATOM 1522 C CA . PRO B 1 86 ? 43.596 0.267 50.912 1.00 10.13 86 PRO B CA 1
ATOM 1523 C C . PRO B 1 86 ? 42.394 -0.290 51.678 1.00 9.32 86 PRO B C 1
ATOM 1524 O O . PRO B 1 86 ? 42.445 -1.392 52.213 1.00 11.56 86 PRO B O 1
ATOM 1528 N N . LEU B 1 87 ? 41.315 0.477 51.730 1.00 10.05 87 LEU B N 1
ATOM 1529 C CA . LEU B 1 87 ? 40.113 0.010 52.410 1.00 9.73 87 LEU B CA 1
ATOM 1530 C C . LEU B 1 87 ? 39.575 -1.228 51.690 1.00 10.04 87 LEU B C 1
ATOM 1531 O 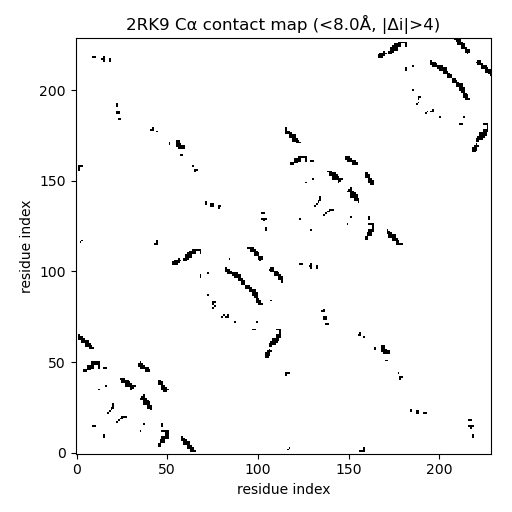O . LEU B 1 87 ? 39.337 -2.263 52.311 1.00 10.09 87 LEU B O 1
ATOM 1536 N N . TYR B 1 88 ? 39.400 -1.123 50.377 1.00 9.64 88 TYR B N 1
ATOM 1537 C CA . TYR B 1 88 ? 38.875 -2.233 49.600 1.00 10.19 88 TYR B CA 1
ATOM 1538 C C . TYR B 1 88 ? 39.740 -3.482 49.681 1.00 12.00 88 TYR B C 1
ATOM 1539 O O . TYR B 1 88 ? 39.218 -4.588 49.773 1.00 11.48 88 TYR B O 1
ATOM 1548 N N . GLN B 1 89 ? 41.058 -3.319 49.638 1.00 13.45 89 GLN B N 1
ATOM 1549 C CA . GLN B 1 89 ? 41.910 -4.493 49.690 1.00 15.68 89 GLN B CA 1
ATOM 1550 C C . GLN B 1 89 ? 41.784 -5.229 51.025 1.00 15.84 89 GLN B C 1
ATOM 1551 O O . GLN B 1 89 ? 41.836 -6.459 51.058 1.00 16.25 89 GLN B O 1
ATOM 1557 N N . ARG B 1 90 ? 41.563 -4.498 52.116 1.00 15.20 90 ARG B N 1
ATOM 1558 C CA . ARG B 1 90 ? 41.418 -5.147 53.420 1.00 16.46 90 ARG B CA 1
ATOM 1559 C C . ARG B 1 90 ? 40.090 -5.892 53.497 1.00 16.64 90 ARG B C 1
ATOM 1560 O O . ARG B 1 90 ? 40.022 -6.998 54.035 1.00 17.12 90 ARG B O 1
ATOM 1568 N N . VAL B 1 91 ? 39.035 -5.287 52.956 1.00 15.55 91 VAL B N 1
ATOM 1569 C CA . VAL B 1 91 ? 37.715 -5.915 52.962 1.00 16.55 91 VAL B CA 1
ATOM 1570 C C . VAL B 1 91 ? 37.744 -7.185 52.119 1.00 18.73 91 VAL B C 1
ATOM 1571 O O . VAL B 1 91 ? 37.203 -8.222 52.509 1.00 17.94 91 VAL B O 1
ATOM 1575 N N . ASN B 1 92 ? 38.390 -7.089 50.964 1.00 20.63 92 ASN B N 1
ATOM 1576 C CA . ASN B 1 92 ? 38.507 -8.202 50.034 1.00 23.67 92 ASN B CA 1
ATOM 1577 C C . ASN B 1 92 ? 39.318 -9.334 50.658 1.00 24.57 92 ASN B C 1
ATOM 1578 O O . ASN B 1 92 ? 39.093 -10.509 50.358 1.00 24.74 92 ASN B O 1
ATOM 1583 N N . GLU B 1 93 ? 40.261 -8.972 51.526 1.00 25.27 93 GLU B N 1
ATOM 1584 C CA . GLU B 1 93 ? 41.114 -9.950 52.192 1.00 27.18 93 GLU B CA 1
ATOM 1585 C C . GLU B 1 93 ? 40.461 -10.659 53.367 1.00 26.49 93 GLU B C 1
ATOM 1586 O O . GLU B 1 93 ? 40.443 -11.887 53.427 1.00 27.26 93 GLU B O 1
ATOM 1592 N N . SER B 1 94 ? 39.907 -9.888 54.294 1.00 25.17 94 SER B N 1
ATOM 1593 C CA . SER B 1 94 ? 39.298 -10.467 55.483 1.00 23.69 94 SER B CA 1
ATOM 1594 C C . SER B 1 94 ? 37.790 -10.689 55.474 1.00 22.37 94 SER B C 1
ATOM 1595 O O . SER B 1 94 ? 37.260 -11.304 56.401 1.00 22.29 94 SER B O 1
ATOM 1598 N N . ALA B 1 95 ? 37.094 -10.205 54.449 1.00 19.81 95 ALA B N 1
ATOM 1599 C CA . ALA B 1 95 ? 35.644 -10.383 54.387 1.00 18.74 95 ALA B CA 1
ATOM 1600 C C . ALA B 1 95 ? 35.078 -10.261 52.979 1.00 17.40 95 ALA B C 1
ATOM 1601 O O . ALA B 1 95 ? 34.094 -9.555 52.755 1.00 16.42 95 ALA B O 1
ATOM 1603 N N . ALA B 1 96 ? 35.691 -10.966 52.036 1.00 17.68 96 ALA B N 1
ATOM 1604 C CA . ALA B 1 96 ? 35.249 -10.930 50.647 1.00 17.16 96 ALA B CA 1
ATOM 1605 C C . ALA B 1 96 ? 33.765 -11.272 50.475 1.00 16.93 96 ALA B C 1
ATOM 1606 O O . ALA B 1 96 ? 33.090 -10.714 49.613 1.00 17.82 96 ALA B O 1
ATOM 1608 N N . ASP B 1 97 ? 33.239 -12.176 51.293 1.00 17.33 97 ASP B N 1
ATOM 1609 C CA . ASP B 1 97 ? 31.833 -12.532 51.155 1.00 17.65 97 ASP B CA 1
ATOM 1610 C C . ASP B 1 97 ? 30.892 -11.388 51.535 1.00 17.17 97 ASP B C 1
ATOM 1611 O O . ASP B 1 97 ? 29.680 -11.477 51.319 1.00 16.97 97 ASP B O 1
ATOM 1616 N N . SER B 1 98 ? 31.454 -10.314 52.086 1.00 15.17 98 SER B N 1
ATOM 1617 C CA . SER B 1 98 ? 30.658 -9.154 52.480 1.00 16.38 98 SER B CA 1
ATOM 1618 C C . SER B 1 98 ? 30.581 -8.115 51.369 1.00 15.78 98 SER B C 1
ATOM 1619 O O . SER B 1 98 ? 29.834 -7.144 51.467 1.00 13.74 98 SER B O 1
ATOM 1622 N N . ILE B 1 99 ? 31.358 -8.316 50.311 1.00 14.60 99 ILE B N 1
ATOM 1623 C CA . ILE B 1 99 ? 31.351 -7.383 49.199 1.00 14.37 99 ILE B CA 1
ATOM 1624 C C . ILE B 1 99 ? 30.078 -7.553 48.381 1.00 14.56 99 ILE B C 1
ATOM 1625 O O . ILE B 1 99 ? 29.767 -8.646 47.916 1.00 14.85 99 ILE B O 1
ATOM 1630 N N . TYR B 1 100 ? 29.351 -6.449 48.229 1.00 14.25 100 TYR B N 1
ATOM 1631 C CA . TYR B 1 100 ? 28.080 -6.401 47.518 1.00 15.08 100 TYR B CA 1
ATOM 1632 C C . TYR B 1 100 ? 28.281 -5.907 46.089 1.00 14.85 100 TYR B C 1
ATOM 1633 O O . TYR B 1 100 ? 27.598 -6.338 45.161 1.00 15.59 100 TYR B O 1
ATOM 1642 N N . LEU B 1 101 ? 29.209 -4.973 45.929 1.00 12.77 101 LEU B N 1
ATOM 1643 C CA . LEU B 1 101 ? 29.540 -4.425 44.618 1.00 13.34 101 LEU B CA 1
ATOM 1644 C C . LEU B 1 101 ? 31.056 -4.258 44.614 1.00 12.40 101 LEU B C 1
ATOM 1645 O O . LEU B 1 101 ? 31.609 -3.627 45.513 1.00 10.86 101 LEU B O 1
ATOM 1650 N N . ALA B 1 102 ? 31.724 -4.834 43.616 1.00 11.98 102 ALA B N 1
ATOM 1651 C CA . ALA B 1 102 ? 33.179 -4.756 43.525 1.00 11.78 102 ALA B CA 1
ATOM 1652 C C . ALA B 1 102 ? 33.658 -3.353 43.171 1.00 11.83 102 ALA B C 1
ATOM 1653 O O . ALA B 1 102 ? 32.927 -2.567 42.558 1.00 12.72 102 ALA B O 1
ATOM 1655 N N . LEU B 1 103 ? 34.893 -3.052 43.563 1.00 11.55 103 LEU B N 1
ATOM 1656 C CA . LEU B 1 103 ? 35.492 -1.745 43.305 1.00 10.66 103 LEU B CA 1
ATOM 1657 C C . LEU B 1 103 ? 35.404 -1.388 41.831 1.00 11.19 103 LEU B C 1
ATOM 1658 O O . LEU B 1 103 ? 35.711 -2.201 40.954 1.00 10.40 103 LEU B O 1
ATOM 1663 N N . GLU B 1 104 ? 35.008 -0.149 41.575 1.00 10.24 104 GLU B N 1
ATOM 1664 C CA . GLU B 1 104 ? 34.847 0.333 40.218 1.00 11.48 104 GLU B CA 1
ATOM 1665 C C . GLU B 1 104 ? 35.064 1.840 40.160 1.00 11.53 104 GLU B C 1
ATOM 1666 O O . GLU B 1 104 ? 34.843 2.549 41.137 1.00 10.21 104 GLU B O 1
ATOM 1672 N N . SER B 1 105 ? 35.490 2.318 38.999 1.00 11.36 105 SER B N 1
ATOM 1673 C CA . SER B 1 105 ? 35.687 3.743 38.781 1.00 11.92 105 SER B CA 1
ATOM 1674 C C . SER B 1 105 ? 34.511 4.201 37.927 1.00 12.37 105 SER B C 1
ATOM 1675 O O . SER B 1 105 ? 34.416 3.824 36.764 1.00 14.26 105 SER B O 1
ATOM 1678 N N . LYS B 1 106 ? 33.618 5.001 38.500 1.00 11.54 106 LYS B N 1
ATOM 1679 C CA . LYS B 1 106 ? 32.463 5.508 37.765 1.00 13.48 106 LYS B CA 1
ATOM 1680 C C . LYS B 1 106 ? 32.728 6.948 37.340 1.00 13.53 106 LYS B C 1
ATOM 1681 O O . LYS B 1 106 ? 33.138 7.775 38.155 1.00 12.56 106 LYS B O 1
ATOM 1687 N N . SER B 1 107 ? 32.466 7.252 36.071 1.00 12.54 107 SER B N 1
ATOM 1688 C CA . SER B 1 107 ? 32.701 8.594 35.550 1.00 13.92 107 SER B CA 1
ATOM 1689 C C . SER B 1 107 ? 31.511 9.214 34.804 1.00 15.87 107 SER B C 1
ATOM 1690 O O . SER B 1 107 ? 30.663 8.494 34.260 1.00 14.33 107 SER B O 1
ATOM 1693 N N . TYR B 1 108 ? 31.467 10.550 34.796 1.00 18.24 108 TYR B N 1
ATOM 1694 C CA . TYR B 1 108 ? 30.445 11.330 34.080 1.00 21.99 108 TYR B CA 1
ATOM 1695 C C . TYR B 1 108 ? 31.143 12.521 33.427 1.00 22.83 108 TYR B C 1
ATOM 1696 O O . TYR B 1 108 ? 32.200 12.956 33.895 1.00 21.50 108 TYR B O 1
ATOM 1705 N N . GLN B 1 109 ? 30.539 13.064 32.370 1.00 24.52 109 GLN B N 1
ATOM 1706 C CA . GLN B 1 109 ? 31.118 14.208 31.667 1.00 27.34 109 GLN B CA 1
ATOM 1707 C C . GLN B 1 109 ? 30.855 15.510 32.418 1.00 26.81 109 GLN B C 1
ATOM 1708 O O . GLN B 1 109 ? 30.066 15.545 33.358 1.00 28.18 109 GLN B O 1
ATOM 1714 N N . ILE B 1 114 ? 36.291 15.034 32.440 1.00 22.17 114 ILE B N 1
ATOM 1715 C CA . ILE B 1 114 ? 35.751 13.791 32.988 1.00 21.92 114 ILE B CA 1
ATOM 1716 C C . ILE B 1 114 ? 35.893 13.717 34.513 1.00 21.12 114 ILE B C 1
ATOM 1717 O O . ILE B 1 114 ? 37.002 13.819 35.050 1.00 21.73 114 ILE B O 1
ATOM 1722 N N . ALA B 1 115 ? 34.765 13.543 35.202 1.00 19.38 115 ALA B N 1
ATOM 1723 C CA . ALA B 1 115 ? 34.752 13.435 36.664 1.00 18.15 115 ALA B CA 1
ATOM 1724 C C . ALA B 1 115 ? 34.591 11.968 37.052 1.00 17.50 115 ALA B C 1
ATOM 1725 O O . ALA B 1 115 ? 33.646 11.304 36.629 1.00 17.65 115 ALA B O 1
ATOM 1727 N N . THR B 1 116 ? 35.506 11.471 37.876 1.00 17.61 116 THR B N 1
ATOM 1728 C CA . THR B 1 116 ? 35.475 10.076 38.294 1.00 15.17 116 THR B CA 1
ATOM 1729 C C . THR B 1 116 ? 35.377 9.887 39.802 1.00 15.16 116 THR B C 1
ATOM 1730 O O . THR B 1 116 ? 35.915 10.674 40.582 1.00 13.57 116 THR B O 1
ATOM 1734 N N . GLN B 1 117 ? 34.683 8.827 40.197 1.00 13.31 117 GLN B N 1
ATOM 1735 C CA . GLN B 1 117 ? 34.517 8.484 41.599 1.00 14.33 117 GLN B CA 1
ATOM 1736 C C . GLN B 1 117 ? 34.618 6.971 41.750 1.00 13.70 117 GLN B C 1
ATOM 1737 O O . GLN B 1 117 ? 33.877 6.220 41.110 1.00 14.06 117 GLN B O 1
ATOM 1743 N N . LYS B 1 118 ? 35.560 6.521 42.569 1.00 11.41 118 LYS B N 1
ATOM 1744 C CA . LYS B 1 118 ? 35.720 5.095 42.798 1.00 10.67 118 LYS B CA 1
ATOM 1745 C C . LYS B 1 118 ? 34.772 4.717 43.925 1.00 9.91 118 LYS B C 1
ATOM 1746 O O . LYS B 1 118 ? 34.580 5.494 44.857 1.00 10.19 11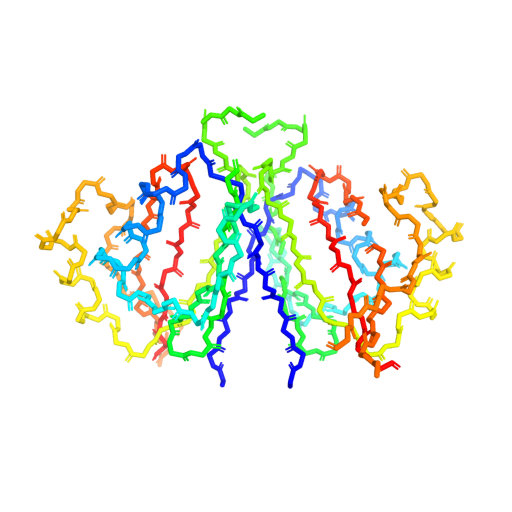8 LYS B O 1
ATOM 1752 N N . GLN B 1 119 ? 34.168 3.537 43.831 1.00 9.56 119 GLN B N 1
ATOM 1753 C CA . GLN B 1 119 ? 33.259 3.074 44.871 1.00 10.27 119 GLN B CA 1
ATOM 1754 C C . GLN B 1 119 ? 33.096 1.574 44.869 1.00 9.22 119 GLN B C 1
ATOM 1755 O O . GLN B 1 119 ? 33.331 0.905 43.863 1.00 8.88 119 GLN B O 1
ATOM 1761 N N . PHE B 1 120 ? 32.689 1.062 46.022 1.00 8.34 120 PHE B N 1
ATOM 1762 C CA 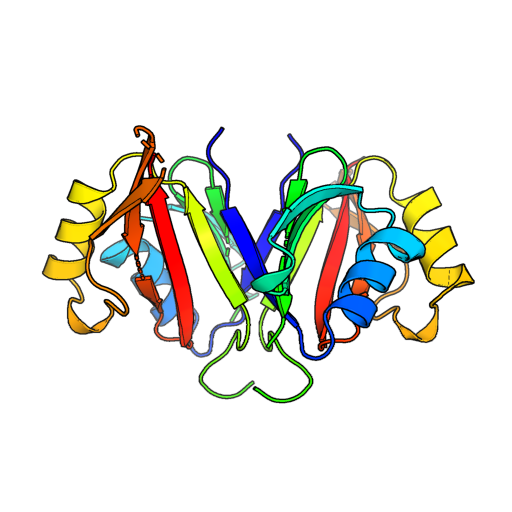. PHE B 1 120 ? 32.389 -0.346 46.182 1.00 8.01 120 PHE B CA 1
ATOM 1763 C C . PHE B 1 120 ? 31.350 -0.407 47.289 1.00 8.36 120 PHE B C 1
ATOM 1764 O O . PHE B 1 120 ? 31.201 0.541 48.056 1.00 7.50 120 PHE B O 1
ATOM 1780 N N . VAL B 1 122 ? 29.503 -2.699 50.508 1.00 8.73 122 VAL B N 1
ATOM 1781 C CA . VAL B 1 122 ? 29.672 -3.804 51.434 1.00 9.54 122 VAL B CA 1
ATOM 1782 C C . VAL B 1 122 ? 28.464 -3.902 52.340 1.00 9.20 122 VAL B C 1
ATOM 1783 O O . VAL B 1 122 ? 27.812 -2.907 52.630 1.00 9.23 122 VAL B O 1
ATOM 1787 N N . GLN B 1 123 ? 28.160 -5.117 52.766 1.00 9.20 123 GLN B N 1
ATOM 1788 C CA . GLN B 1 123 ? 27.048 -5.336 53.668 1.00 9.17 123 GLN B CA 1
ATOM 1789 C C . GLN B 1 123 ? 27.644 -5.739 55.001 1.00 8.57 123 GLN B C 1
ATOM 1790 O O . GLN B 1 123 ? 28.484 -6.636 55.063 1.00 9.02 123 GLN B O 1
ATOM 1796 N N . THR B 1 124 ? 27.217 -5.066 56.062 1.00 7.47 124 THR B N 1
ATOM 1797 C CA . THR B 1 124 ? 27.706 -5.370 57.397 1.00 8.30 124 THR B CA 1
ATOM 1798 C C . THR B 1 124 ? 26.967 -6.618 57.882 1.00 8.50 124 THR B C 1
ATOM 1799 O O . THR B 1 124 ? 25.971 -7.028 57.284 1.00 8.29 124 THR B O 1
ATOM 1803 N N . PRO B 1 125 ? 27.441 -7.236 58.975 1.00 9.48 125 PRO B N 1
ATOM 1804 C CA . PRO B 1 125 ? 26.790 -8.445 59.499 1.00 8.22 125 PRO B CA 1
ATOM 1805 C C . PRO B 1 125 ? 25.286 -8.315 59.738 1.00 8.03 125 PRO B C 1
ATOM 1806 O O . PRO B 1 125 ? 24.535 -9.280 59.574 1.00 8.75 125 PRO B O 1
ATOM 1810 N N . ASP B 1 126 ? 24.844 -7.121 60.121 1.00 7.03 126 ASP B N 1
ATOM 1811 C CA . ASP B 1 126 ? 23.429 -6.888 60.400 1.00 7.28 126 ASP B CA 1
ATOM 1812 C C . ASP B 1 126 ? 22.577 -6.680 59.153 1.00 7.21 126 ASP B C 1
ATOM 1813 O O . ASP B 1 126 ? 21.350 -6.686 59.237 1.00 8.05 126 ASP B O 1
ATOM 1818 N N . GLY B 1 127 ? 23.227 -6.494 58.007 1.00 7.76 127 GLY B N 1
ATOM 1819 C CA . GLY B 1 127 ? 22.498 -6.303 56.765 1.00 7.15 127 GLY B CA 1
ATOM 1820 C C . GLY B 1 127 ? 22.588 -4.924 56.132 1.00 6.43 127 GLY B C 1
ATOM 1821 O O . GLY B 1 127 ? 22.149 -4.748 55.000 1.00 7.88 127 GLY B O 1
ATOM 1822 N N . TYR B 1 128 ? 23.150 -3.951 56.846 1.00 6.23 128 TYR B N 1
ATOM 1823 C CA . TYR B 1 128 ? 23.271 -2.584 56.324 1.00 5.75 128 TYR B CA 1
ATOM 1824 C C . TYR B 1 128 ? 24.197 -2.482 55.115 1.00 6.97 128 TYR B C 1
ATOM 1825 O O . TYR B 1 128 ? 25.262 -3.094 55.077 1.00 6.66 128 TYR B O 1
ATOM 1834 N N . LEU B 1 129 ? 23.787 -1.696 54.125 1.00 5.92 129 LEU B N 1
ATOM 1835 C CA . LEU B 1 129 ? 24.595 -1.528 52.929 1.00 7.99 129 LEU B CA 1
ATOM 1836 C C . LEU B 1 129 ? 25.306 -0.185 52.915 1.00 7.50 129 LEU B C 1
ATOM 1837 O O . LEU B 1 129 ? 24.674 0.861 53.063 1.00 7.25 129 LEU B O 1
ATOM 1842 N N . PHE B 1 130 ? 26.627 -0.237 52.747 1.00 7.43 130 PHE B N 1
ATOM 1843 C CA . PHE B 1 130 ? 27.467 0.953 52.690 1.00 7.61 130 PHE B CA 1
ATOM 1844 C C . PHE B 1 130 ? 28.105 1.046 51.312 1.00 8.17 130 PHE B C 1
ATOM 1845 O O . PHE B 1 130 ? 28.671 0.070 50.813 1.00 8.74 130 PHE B O 1
ATOM 1853 N N . ARG B 1 131 ? 28.007 2.215 50.694 1.00 6.33 131 ARG B N 1
ATOM 1854 C CA . ARG B 1 131 ? 28.628 2.430 49.396 1.00 6.54 131 ARG B CA 1
ATOM 1855 C C . ARG B 1 131 ? 29.755 3.419 49.655 1.00 5.97 131 ARG B C 1
ATOM 1856 O O . ARG B 1 131 ? 29.521 4.623 49.761 1.00 5.94 131 ARG B O 1
ATOM 1864 N N . PHE B 1 132 ? 30.973 2.907 49.790 1.00 5.48 132 PHE B N 1
ATOM 1865 C CA . PHE B 1 132 ? 32.124 3.766 50.042 1.00 5.97 132 PHE B CA 1
ATOM 1866 C C . PHE B 1 132 ? 32.540 4.423 48.736 1.00 6.92 132 PHE B C 1
ATOM 1867 O O . PHE B 1 132 ? 32.616 3.762 47.700 1.00 7.11 132 PHE B O 1
ATOM 1875 N N . CYS B 1 133 ? 32.796 5.727 48.792 1.00 6.55 133 CYS B N 1
ATOM 1876 C CA . CYS B 1 133 ? 33.161 6.485 47.601 1.00 7.46 133 CYS B CA 1
ATOM 1877 C C . CYS B 1 133 ? 34.357 7.392 47.817 1.00 8.66 133 CYS B C 1
ATOM 1878 O O . CYS B 1 133 ? 34.525 7.976 48.891 1.00 8.14 133 CYS B O 1
ATOM 1881 N N . GLN B 1 134 ? 35.172 7.526 46.777 1.00 6.73 134 GLN B N 1
ATOM 1882 C CA . GLN B 1 134 ? 36.321 8.418 46.820 1.00 8.15 134 GLN B CA 1
ATOM 1883 C C . GLN B 1 134 ? 36.333 9.201 45.511 1.00 10.30 134 GLN B C 1
ATOM 1884 O O . GLN B 1 134 ? 36.360 8.611 44.436 1.00 10.38 134 GLN B O 1
ATOM 1890 N N . ASP B 1 135 ? 36.308 10.523 45.599 1.00 13.69 135 ASP B N 1
ATOM 1891 C CA . ASP B 1 135 ? 36.340 11.348 44.403 1.00 20.03 135 ASP B CA 1
ATOM 1892 C C . ASP B 1 135 ? 37.761 11.440 43.872 1.00 22.63 135 ASP B C 1
ATOM 1893 O O . ASP B 1 135 ? 38.723 11.161 44.590 1.00 22.81 135 ASP B O 1
ATOM 1898 N N . ILE B 1 136 ? 37.886 11.846 42.612 1.00 26.12 136 ILE B N 1
ATOM 1899 C CA . ILE B 1 136 ? 39.181 11.995 41.963 1.00 29.73 136 ILE B CA 1
ATOM 1900 C C . ILE B 1 136 ? 39.839 10.640 41.789 1.00 30.86 136 ILE B C 1
ATOM 1901 O O . ILE B 1 136 ? 40.973 10.481 42.300 1.00 33.04 136 ILE B O 1
#

Solvent-accessible surface area: 11619 Å² total

Sequence (229 aa):
TLRVVPELYCFDINVSQSFFVDVLGFEVKYERPDEEFVYLTLDGVDVLEGILEFPLGSGVNFQWDVIDIEPLYQRVNESAADSIYLALESKSYIATQKQFVQTPDGYLFRFCQDTLRVVPELYCFDINVSQSFFVDVLGFEVKYERPDEEFVYLTLDGVDVLEGLEFPLGSGVNFQWDVIDIEPLYQRVNESAADSIYLALESKSYQIATQKQFVQTPDGYLFRFCQDI